Protein AF-A0A962D661-F1 (afdb_monomer)

Secondary structure (DSSP, 8-state):
------TTSSGGGS---S--------TTHHHHHHHHHHHHHHHHHHHHH---------------TT----PPPSS--EEEEE---TT----TT---EEEE-----TTHHHHHHHHHHHHHHHHHHHHHHHHHHHHHHHHHHHHHHHHHHHHHHHHHHHHHHHHHHHHHHHHHHHHHHHHHHHHTTT-S-HHHHHHHHHHHHHHHHHHHHHHHHHHHHHHHHHHHHHHHHH-

Mean predicted aligned error: 19.04 Å

Foldseek 3Di:
DDDDDDPPVVVPPPPPDDDDPPPPVPPCPVVVVVVVVVVVVVVVCCVVVVDPPDDDDDPDDDAPPVHDDDDDDPDDAAFPDAPDDPPDDDDPPDDGTDGDPPPPPVVRVVVVVVVVVVVVVVVVVVVVVVVVVVVVVVVVLVVLVVVLVVLVVVLVVLVVVLVVLVVQLVVLVVVLVVCVVVVVVVPDDPVVNVVSVVSNVVSVVVSVVSVVVSVVSVVVSVVSVVVSVVD

Structure (mmCIF, N/CA/C/O backbone):
data_AF-A0A962D661-F1
#
_entry.id   AF-A0A962D661-F1
#
loop_
_atom_site.group_PDB
_atom_site.id
_atom_site.type_symbol
_atom_site.label_atom_id
_atom_site.label_alt_id
_atom_site.label_comp_id
_atom_site.label_asym_id
_atom_site.label_entity_id
_atom_site.label_seq_id
_atom_site.pdbx_PDB_ins_code
_atom_site.Cartn_x
_atom_site.Cartn_y
_atom_site.Cartn_z
_atom_site.occupancy
_atom_site.B_iso_or_equiv
_atom_site.auth_seq_id
_atom_site.auth_comp_id
_atom_site.auth_asym_id
_atom_site.auth_atom_id
_atom_site.pdbx_PDB_model_num
ATOM 1 N N . MET A 1 1 ? 110.085 56.432 -167.655 1.00 35.53 1 MET A N 1
ATOM 2 C CA . MET A 1 1 ? 110.123 57.761 -167.024 1.00 35.53 1 MET A CA 1
ATOM 3 C C . MET A 1 1 ? 108.741 58.024 -166.458 1.00 35.53 1 MET A C 1
ATOM 5 O O . MET A 1 1 ? 107.768 57.664 -167.105 1.00 35.53 1 MET A O 1
ATOM 9 N N . ASP A 1 2 ? 108.734 58.566 -165.246 1.00 40.91 2 ASP A N 1
ATOM 10 C CA . ASP A 1 2 ? 107.642 59.258 -164.555 1.00 40.91 2 ASP A CA 1
ATOM 11 C C . ASP A 1 2 ? 106.546 58.450 -163.844 1.00 40.91 2 ASP A C 1
ATOM 13 O O . ASP A 1 2 ? 105.591 57.925 -164.411 1.00 40.91 2 ASP A O 1
ATOM 17 N N . SER A 1 3 ? 106.716 58.428 -162.516 1.00 54.34 3 SER A N 1
ATOM 18 C CA . SER A 1 3 ? 105.692 58.186 -161.510 1.00 54.34 3 SER A CA 1
ATOM 19 C C . SER A 1 3 ? 104.633 59.281 -161.551 1.00 54.34 3 SER A C 1
ATOM 21 O O . SER A 1 3 ? 105.009 60.443 -161.657 1.00 54.34 3 SER A O 1
ATOM 23 N N . LEU A 1 4 ? 103.365 58.941 -161.312 1.00 47.31 4 LEU A N 1
ATOM 24 C CA . LEU A 1 4 ? 102.342 59.875 -160.826 1.00 47.31 4 LEU A CA 1
ATOM 25 C C . LEU A 1 4 ? 101.249 59.067 -160.112 1.00 47.31 4 LEU A C 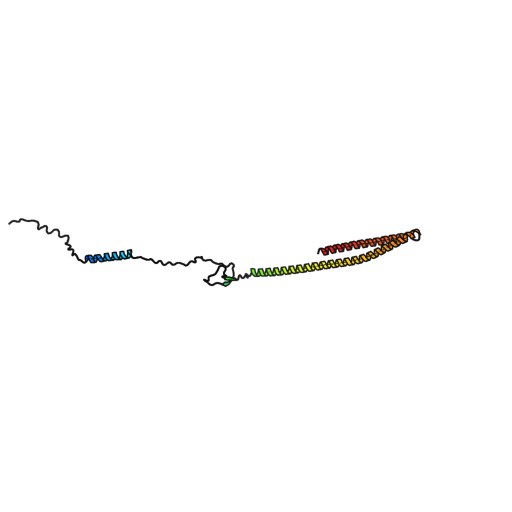1
ATOM 27 O O . LEU A 1 4 ? 100.296 58.565 -160.699 1.00 47.31 4 LEU A O 1
ATOM 31 N N . PHE A 1 5 ? 101.487 58.872 -158.819 1.00 50.72 5 PHE A N 1
ATOM 32 C CA . PHE A 1 5 ? 100.662 58.156 -157.853 1.00 50.72 5 PHE A CA 1
ATOM 33 C C . PHE A 1 5 ? 99.181 58.567 -157.859 1.00 50.72 5 PHE A C 1
ATOM 35 O O . PHE A 1 5 ? 98.850 59.743 -158.009 1.00 50.72 5 PHE A O 1
ATOM 42 N N . ARG A 1 6 ? 98.310 57.631 -157.449 1.00 50.09 6 ARG A N 1
ATOM 43 C CA . ARG A 1 6 ? 97.198 57.985 -156.555 1.00 50.09 6 ARG A CA 1
ATOM 44 C C . ARG A 1 6 ? 97.209 57.084 -155.306 1.00 50.09 6 ARG A C 1
ATOM 46 O O . ARG A 1 6 ? 97.150 55.864 -155.445 1.00 50.09 6 ARG A O 1
ATOM 53 N N . PRO A 1 7 ? 97.280 57.640 -154.083 1.00 57.38 7 PRO A N 1
ATOM 54 C CA . PRO A 1 7 ? 97.658 56.922 -152.862 1.00 57.38 7 PRO A CA 1
ATOM 55 C C . PRO A 1 7 ? 96.476 56.239 -152.146 1.00 57.38 7 PRO A C 1
ATOM 57 O O . PRO A 1 7 ? 96.470 56.101 -150.930 1.00 57.38 7 PRO A O 1
ATOM 60 N N . GLN A 1 8 ? 95.457 55.795 -152.885 1.00 52.41 8 GLN A N 1
ATOM 61 C CA . GLN A 1 8 ? 94.236 55.212 -152.300 1.00 52.41 8 GLN A CA 1
ATOM 62 C C . GLN A 1 8 ? 94.249 53.675 -152.249 1.00 52.41 8 GLN A C 1
ATOM 64 O O . GLN A 1 8 ? 93.318 53.070 -151.732 1.00 52.41 8 GLN A O 1
ATOM 69 N N . VAL A 1 9 ? 95.334 53.037 -152.705 1.00 55.22 9 VAL A N 1
ATOM 70 C CA . VAL A 1 9 ? 95.516 51.572 -152.641 1.00 55.22 9 VAL A CA 1
ATOM 71 C C . VAL A 1 9 ? 96.176 51.124 -151.318 1.00 55.22 9 VAL A C 1
ATOM 73 O O . VAL A 1 9 ? 96.184 49.942 -150.996 1.00 55.22 9 VAL A O 1
ATOM 76 N N . GLY A 1 10 ? 96.663 52.063 -150.494 1.00 54.19 10 GLY A N 1
ATOM 77 C CA . GLY A 1 10 ? 97.217 51.785 -149.158 1.00 54.19 10 GLY A CA 1
ATOM 78 C C . GLY A 1 10 ? 96.183 51.697 -148.027 1.00 54.19 10 GLY A C 1
ATOM 79 O O . GLY A 1 10 ? 96.475 51.121 -146.987 1.00 54.19 10 GLY A O 1
ATOM 80 N N . ALA A 1 11 ? 94.962 52.204 -148.224 1.00 48.41 11 ALA A N 1
ATOM 81 C CA . ALA A 1 11 ? 93.923 52.196 -147.186 1.00 48.41 11 ALA A CA 1
ATOM 82 C C . ALA A 1 11 ? 93.137 50.869 -147.105 1.00 48.41 11 ALA A C 1
ATOM 84 O O . ALA A 1 11 ? 92.290 50.696 -146.235 1.00 48.41 11 ALA A O 1
ATOM 85 N N . ALA A 1 12 ? 93.429 49.906 -147.986 1.00 45.34 12 ALA A N 1
ATOM 86 C CA . ALA A 1 12 ? 92.763 48.603 -148.037 1.00 45.34 12 ALA A CA 1
ATOM 87 C C . ALA A 1 12 ? 93.359 47.557 -147.069 1.00 45.34 12 ALA A C 1
ATOM 89 O O . ALA A 1 12 ? 93.104 46.365 -147.230 1.00 45.34 12 ALA A O 1
ATOM 90 N N . A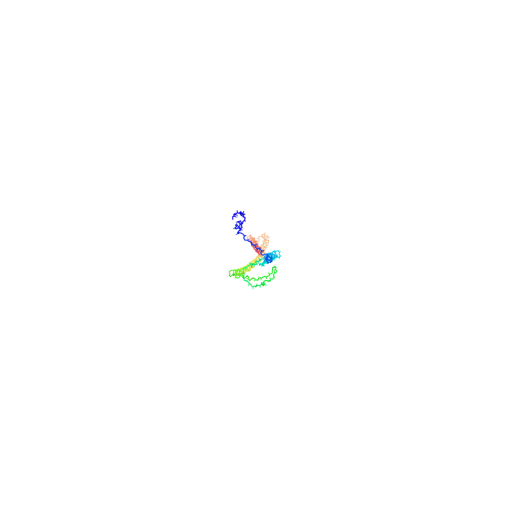RG A 1 13 ? 94.175 47.968 -146.086 1.00 47.94 13 ARG A N 1
ATOM 91 C CA . ARG A 1 13 ? 94.906 47.033 -145.212 1.00 47.94 13 ARG A CA 1
ATOM 92 C C . ARG A 1 13 ? 94.791 47.302 -143.709 1.00 47.94 13 ARG A C 1
ATOM 94 O O . ARG A 1 13 ? 95.503 46.663 -142.947 1.00 47.94 13 ARG A O 1
ATOM 101 N N . GLU A 1 14 ? 93.891 48.185 -143.270 1.00 48.59 14 GLU A N 1
ATOM 102 C CA . GLU A 1 14 ? 93.893 48.650 -141.871 1.00 48.59 14 GLU A CA 1
ATOM 103 C C . GLU A 1 14 ? 92.561 48.558 -141.109 1.00 48.59 14 GLU A C 1
ATOM 105 O O . GLU A 1 14 ? 92.401 49.217 -140.089 1.00 48.59 14 GLU A O 1
ATOM 110 N N . GLN A 1 15 ? 91.603 47.721 -141.533 1.00 44.81 15 GLN A N 1
ATOM 111 C CA . GLN A 1 15 ? 90.389 47.486 -140.729 1.00 44.81 15 GLN A CA 1
ATOM 112 C C . GLN A 1 15 ? 89.771 46.093 -140.934 1.00 44.81 15 GLN A C 1
ATOM 114 O O . GLN A 1 15 ? 88.586 45.927 -141.204 1.00 44.81 15 GLN A O 1
ATOM 119 N N . ASP A 1 16 ? 90.610 45.077 -140.746 1.00 45.81 16 ASP A N 1
ATOM 120 C CA . ASP A 1 16 ? 90.255 43.656 -140.657 1.00 45.81 16 ASP A CA 1
ATOM 121 C C . ASP A 1 16 ? 90.132 43.234 -139.174 1.00 45.81 16 ASP A C 1
ATOM 123 O O . ASP A 1 16 ? 90.925 42.439 -138.673 1.00 45.81 16 ASP A O 1
ATOM 127 N N . TRP A 1 17 ? 89.204 43.845 -138.413 1.00 54.50 17 TRP A N 1
ATOM 128 C CA . TRP A 1 17 ? 89.128 43.625 -136.951 1.00 54.50 17 TRP A CA 1
ATOM 129 C C . TRP A 1 17 ? 87.749 43.328 -136.346 1.00 54.50 17 TRP A C 1
ATOM 131 O O . TRP A 1 17 ? 87.677 43.068 -135.147 1.00 54.50 17 TRP A O 1
ATOM 141 N N . MET A 1 18 ? 86.658 43.265 -137.120 1.00 43.97 18 MET A N 1
ATOM 142 C CA . MET A 1 18 ? 85.364 42.776 -136.607 1.00 43.97 18 MET A CA 1
ATOM 143 C C . MET A 1 18 ? 84.644 41.949 -137.671 1.00 43.97 18 MET A C 1
ATOM 145 O O . MET A 1 18 ? 84.057 42.477 -138.611 1.00 43.97 18 MET A O 1
ATOM 149 N N . GLY A 1 19 ? 84.760 40.627 -137.528 1.00 49.31 19 GLY A N 1
ATOM 150 C CA . GLY A 1 19 ? 84.343 39.628 -138.503 1.00 49.31 19 GLY A CA 1
ATOM 151 C C . GLY A 1 19 ? 82.918 39.798 -139.029 1.00 49.31 19 GLY A C 1
ATOM 152 O O . GLY A 1 19 ? 81.981 40.147 -138.311 1.00 49.31 19 GLY A O 1
ATOM 153 N N . SER A 1 20 ? 82.748 39.472 -140.309 1.00 51.00 20 SER A N 1
ATOM 154 C CA . SER A 1 20 ? 81.434 39.344 -140.926 1.00 51.00 20 SER A CA 1
ATOM 155 C C . SER A 1 20 ? 80.734 38.101 -140.374 1.00 51.00 20 SER A C 1
ATOM 157 O O . SER A 1 20 ? 80.836 36.997 -140.913 1.00 51.00 20 SER A O 1
ATOM 159 N N . VAL A 1 21 ? 80.000 38.273 -139.274 1.00 49.72 21 VAL A N 1
ATOM 160 C CA . VAL A 1 21 ? 79.039 37.273 -138.812 1.00 49.72 21 VAL A CA 1
ATOM 161 C C . VAL A 1 21 ? 77.935 37.212 -139.861 1.00 49.72 21 VAL A C 1
ATOM 163 O O . VAL A 1 21 ? 76.948 37.946 -139.822 1.00 49.72 21 VAL A O 1
ATOM 166 N N . ARG A 1 22 ? 78.107 36.317 -140.837 1.00 44.94 22 ARG A N 1
ATOM 167 C CA . ARG A 1 22 ? 76.992 35.772 -141.604 1.00 44.94 22 ARG A CA 1
ATOM 168 C C . ARG A 1 22 ? 76.094 35.072 -140.600 1.00 44.94 22 ARG A C 1
ATOM 170 O O . ARG A 1 22 ? 76.305 33.911 -140.262 1.00 44.94 22 ARG A O 1
ATOM 177 N N . LEU A 1 23 ? 75.096 35.798 -140.114 1.00 50.34 23 LEU A N 1
ATOM 178 C CA . LEU A 1 23 ? 73.950 35.213 -139.446 1.00 50.34 23 LEU A CA 1
ATOM 179 C C . LEU A 1 23 ? 73.247 34.344 -140.487 1.00 50.34 23 LEU A C 1
ATOM 181 O O . LEU A 1 23 ? 72.394 34.806 -141.247 1.00 50.34 23 LEU A O 1
ATOM 185 N N . LEU A 1 24 ? 73.641 33.070 -140.546 1.00 50.66 24 LEU A N 1
ATOM 186 C CA . LEU A 1 24 ? 72.795 32.025 -141.087 1.00 50.66 24 LEU A CA 1
ATOM 187 C C . LEU A 1 24 ? 71.498 32.109 -140.287 1.00 50.66 24 LEU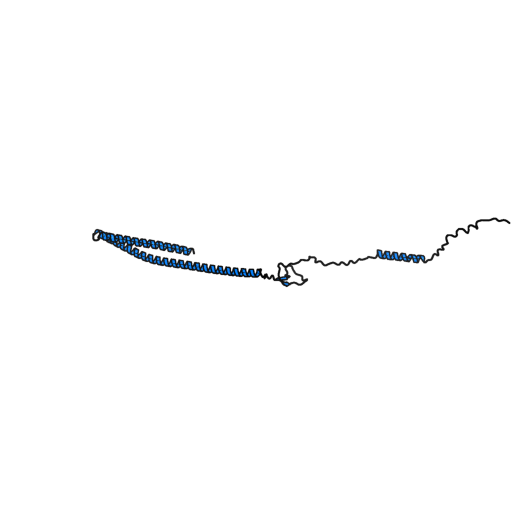 A C 1
ATOM 189 O O . LEU A 1 24 ? 71.417 31.656 -139.147 1.00 50.66 24 LEU A O 1
ATOM 193 N N . ARG A 1 25 ? 70.487 32.744 -140.879 1.00 51.62 25 ARG A N 1
ATOM 194 C CA . ARG A 1 25 ? 69.126 32.792 -140.359 1.00 51.62 25 ARG A CA 1
ATOM 195 C C . ARG A 1 25 ? 68.565 31.372 -140.417 1.00 51.62 25 ARG A C 1
ATOM 197 O O . ARG A 1 25 ? 67.886 30.989 -141.365 1.00 51.62 25 ARG A O 1
ATOM 204 N N . HIS A 1 26 ? 68.924 30.566 -139.424 1.00 58.66 26 HIS A N 1
ATOM 205 C CA . HIS A 1 26 ? 68.471 29.193 -139.283 1.00 58.66 26 HIS A CA 1
ATOM 206 C C . HIS A 1 26 ? 67.025 29.223 -138.779 1.00 58.66 26 HIS A C 1
ATOM 208 O O . HIS A 1 26 ? 66.745 29.716 -137.686 1.00 58.66 26 HIS A O 1
ATOM 214 N N . ARG A 1 27 ? 66.088 28.692 -139.576 1.00 61.12 27 ARG A N 1
ATOM 215 C CA . ARG A 1 27 ? 64.649 28.630 -139.246 1.00 61.12 27 ARG A CA 1
ATOM 216 C C . ARG A 1 27 ? 64.334 27.820 -137.970 1.00 61.12 27 ARG A C 1
ATOM 218 O O . ARG A 1 27 ? 63.193 27.826 -137.524 1.00 61.12 27 ARG A O 1
ATOM 225 N N . LEU A 1 28 ? 65.331 27.174 -137.358 1.00 62.44 28 LEU A N 1
ATOM 226 C CA . LEU A 1 28 ? 65.211 26.417 -136.106 1.00 62.44 28 LEU A CA 1
ATOM 227 C C . LEU A 1 28 ? 65.150 27.288 -134.836 1.00 62.44 28 LEU A C 1
ATOM 229 O O . LEU A 1 28 ? 64.733 26.788 -133.796 1.00 62.44 28 LEU A O 1
ATOM 233 N N . GLY A 1 29 ? 65.504 28.579 -134.892 1.00 65.62 29 GLY A N 1
ATOM 234 C CA . GLY A 1 29 ? 65.487 29.444 -133.698 1.00 65.62 29 GLY A CA 1
ATOM 235 C C . GLY A 1 29 ? 64.092 29.649 -133.086 1.00 65.62 29 GLY A C 1
ATOM 236 O O . GLY A 1 29 ? 63.957 29.735 -131.870 1.00 65.62 29 GLY A O 1
ATOM 237 N N . TRP A 1 30 ? 63.039 29.662 -133.911 1.00 68.44 30 TRP A N 1
ATOM 238 C CA . TRP A 1 30 ? 61.658 29.809 -133.429 1.00 68.44 30 TRP A CA 1
ATOM 239 C C . TRP A 1 30 ? 61.157 28.570 -132.677 1.00 68.44 30 TRP A C 1
ATOM 241 O O . TRP A 1 30 ? 60.454 28.702 -131.680 1.00 68.44 30 TRP A O 1
ATOM 251 N N . TRP A 1 31 ? 61.571 27.373 -133.101 1.00 72.44 31 TRP A N 1
ATOM 252 C CA . TRP A 1 31 ? 61.217 26.121 -132.426 1.00 72.44 31 TRP A CA 1
ATOM 253 C C . TRP A 1 31 ? 61.881 26.006 -131.051 1.00 72.44 31 TRP A C 1
ATOM 255 O O . TRP A 1 31 ? 61.254 25.539 -130.104 1.00 72.44 31 TRP A O 1
ATOM 265 N N . LEU A 1 32 ? 63.116 26.502 -130.915 1.00 76.75 32 LEU A N 1
ATOM 266 C CA . LEU A 1 32 ? 63.835 26.499 -129.639 1.00 76.75 32 LEU A CA 1
ATOM 267 C C . LEU A 1 32 ? 63.236 27.482 -128.614 1.00 76.75 32 LEU A C 1
ATOM 269 O O . LEU A 1 32 ? 63.304 27.228 -127.416 1.00 76.75 32 LEU A O 1
ATOM 273 N N . ALA A 1 33 ? 62.612 28.575 -129.070 1.00 77.31 33 ALA A N 1
ATOM 274 C CA . ALA A 1 33 ? 61.955 29.561 -128.203 1.00 77.31 33 ALA A CA 1
ATOM 275 C C . ALA A 1 33 ? 60.557 29.125 -127.714 1.00 77.31 33 ALA A C 1
ATOM 277 O O . ALA A 1 33 ? 60.108 29.563 -126.656 1.00 77.31 33 ALA A O 1
ATOM 278 N N . LEU A 1 34 ? 59.875 28.239 -128.449 1.00 81.94 34 LEU A N 1
ATOM 279 C CA . LEU A 1 34 ? 58.552 27.716 -128.079 1.00 81.94 34 LEU A CA 1
ATOM 280 C C . LEU A 1 34 ? 58.589 26.802 -126.845 1.00 81.94 34 LEU A C 1
ATOM 282 O O . LEU A 1 34 ? 57.630 26.765 -126.078 1.00 81.94 34 LEU A O 1
ATOM 286 N N . LEU A 1 35 ? 59.697 26.093 -126.631 1.00 84.31 35 LEU A N 1
ATOM 287 C CA . LEU A 1 35 ? 59.853 25.126 -125.543 1.00 84.31 35 LEU A CA 1
ATOM 288 C C . LEU A 1 35 ? 59.782 25.781 -124.142 1.00 84.31 35 LEU A C 1
ATOM 290 O O . LEU A 1 35 ? 58.916 25.380 -123.360 1.00 84.31 35 LEU A O 1
ATOM 294 N N . PRO A 1 36 ? 60.580 26.825 -123.820 1.00 85.06 36 PRO A N 1
ATOM 295 C CA . PRO A 1 36 ? 60.463 27.516 -122.535 1.00 85.06 36 PRO A CA 1
ATOM 296 C C . PRO A 1 36 ? 59.124 28.258 -122.385 1.00 85.06 36 PRO A C 1
ATOM 298 O O . PRO A 1 36 ? 58.545 28.274 -121.296 1.00 85.06 36 PRO A O 1
ATOM 301 N N . ALA A 1 37 ? 58.590 28.822 -123.475 1.00 86.19 37 ALA A N 1
ATOM 302 C CA . ALA A 1 37 ? 57.287 29.486 -123.462 1.00 86.19 37 ALA A CA 1
ATOM 303 C C . ALA A 1 37 ? 56.152 28.511 -123.092 1.00 86.19 37 ALA A C 1
ATOM 305 O O . ALA A 1 37 ? 55.287 28.850 -122.284 1.00 86.19 37 ALA A O 1
ATOM 306 N N . GLY A 1 38 ? 56.195 27.278 -123.609 1.00 88.94 38 GLY A N 1
ATOM 307 C CA . GLY A 1 38 ? 55.249 26.219 -123.260 1.00 88.94 38 GLY A CA 1
ATOM 308 C C . GLY A 1 38 ? 55.306 25.835 -121.780 1.00 88.94 38 GLY A C 1
ATOM 309 O O . GLY A 1 38 ? 54.267 25.755 -121.130 1.00 88.94 38 GLY A O 1
ATOM 310 N N . THR A 1 39 ? 56.505 25.672 -121.210 1.00 85.88 39 THR A N 1
ATOM 311 C CA . THR A 1 39 ? 56.651 25.362 -119.775 1.00 85.88 39 THR A CA 1
ATOM 312 C C . THR A 1 39 ? 56.096 26.459 -118.870 1.00 85.88 39 THR A C 1
ATOM 314 O O . THR A 1 39 ? 55.424 26.150 -117.887 1.00 85.88 39 THR A O 1
ATOM 317 N N . VAL A 1 40 ? 56.312 27.733 -119.215 1.00 90.06 40 VAL A N 1
ATOM 318 C CA . VAL A 1 40 ? 55.757 28.861 -118.449 1.00 90.06 40 VAL A CA 1
ATOM 319 C C . VAL A 1 40 ? 54.230 28.863 -118.522 1.00 90.06 40 VAL A C 1
ATOM 321 O O . VAL A 1 40 ? 53.576 29.057 -117.499 1.00 90.06 40 VAL A O 1
ATOM 324 N N . LEU A 1 41 ? 53.655 28.583 -119.697 1.00 89.44 41 LEU A N 1
ATOM 325 C CA . LEU A 1 41 ? 52.204 28.519 -119.876 1.00 89.44 41 LEU A CA 1
ATOM 326 C C . LEU A 1 41 ? 51.570 27.392 -119.041 1.00 89.44 41 LEU A C 1
ATOM 328 O O . LEU A 1 41 ? 50.536 27.598 -118.410 1.00 89.44 41 LEU A O 1
ATOM 332 N N . VAL A 1 42 ? 52.207 26.217 -118.998 1.00 88.25 42 VAL A N 1
ATOM 333 C CA . VAL A 1 42 ? 51.734 25.064 -118.214 1.00 88.25 42 VAL A CA 1
ATOM 334 C C . VAL A 1 42 ? 51.806 25.344 -116.713 1.00 88.25 42 VAL A C 1
ATOM 336 O O . VAL A 1 42 ? 50.839 25.069 -116.005 1.00 88.25 42 VAL A O 1
ATOM 339 N N . LEU A 1 43 ? 52.902 25.935 -116.219 1.00 86.25 43 LEU A N 1
ATOM 340 C CA . LEU A 1 43 ? 52.993 26.329 -114.808 1.00 86.25 43 LEU A CA 1
ATOM 341 C C . LEU A 1 43 ? 51.948 27.389 -114.446 1.00 86.25 43 LEU A C 1
ATOM 343 O O . LEU A 1 43 ? 51.307 27.269 -113.405 1.00 86.25 43 LEU A O 1
ATOM 347 N N . ALA A 1 44 ? 51.753 28.401 -115.296 1.00 85.75 44 ALA A N 1
ATOM 348 C CA . ALA A 1 44 ? 50.741 29.430 -115.071 1.00 85.75 44 ALA A CA 1
ATOM 349 C C . ALA A 1 44 ? 49.327 28.829 -115.026 1.00 85.75 44 ALA A C 1
ATOM 351 O O . ALA A 1 44 ? 48.540 29.185 -114.153 1.00 85.75 44 ALA A O 1
ATOM 352 N N . GLY A 1 45 ? 49.028 27.867 -115.906 1.00 86.94 45 GLY A N 1
ATOM 353 C CA . GLY A 1 45 ? 47.778 27.109 -115.865 1.00 86.94 45 GLY A CA 1
ATOM 354 C C . GLY A 1 45 ? 47.615 26.316 -114.567 1.00 86.94 45 GLY A C 1
ATOM 355 O O . GLY A 1 45 ? 46.561 26.381 -113.942 1.00 86.94 45 GLY A O 1
ATOM 356 N N . LEU A 1 46 ? 48.665 25.631 -114.109 1.00 83.31 46 LEU A N 1
ATOM 357 C CA . LEU A 1 46 ? 48.633 24.884 -112.849 1.00 83.31 46 LEU A CA 1
ATOM 358 C C . LEU A 1 46 ? 48.431 25.802 -111.632 1.00 83.31 46 LEU A C 1
ATOM 360 O O . LEU A 1 46 ? 47.762 25.416 -110.686 1.00 83.31 46 LEU A O 1
ATOM 364 N N . LEU A 1 47 ? 48.985 27.013 -111.644 1.00 82.44 47 LEU A N 1
ATOM 365 C CA . LEU A 1 47 ? 48.822 27.984 -110.557 1.00 82.44 47 LEU A CA 1
ATOM 366 C C . LEU A 1 47 ? 47.435 28.636 -110.546 1.00 82.44 47 LEU A C 1
ATOM 368 O O . LEU A 1 47 ? 46.905 28.904 -109.473 1.00 82.44 47 LEU A O 1
ATOM 372 N N . LEU A 1 48 ? 46.858 28.899 -111.723 1.00 79.88 48 LEU A N 1
ATOM 373 C CA . LEU A 1 48 ? 45.543 29.536 -111.846 1.00 79.88 48 LEU A CA 1
ATOM 374 C C . LEU A 1 48 ? 44.384 28.552 -111.640 1.00 79.88 48 LEU A C 1
ATOM 376 O O . LEU A 1 48 ? 43.365 28.936 -111.077 1.00 79.88 48 LEU A O 1
ATOM 380 N N . PHE A 1 49 ? 44.532 27.302 -112.089 1.00 75.94 49 PHE A N 1
ATOM 381 C CA . PHE A 1 49 ? 43.485 26.273 -112.013 1.00 75.94 49 PHE A CA 1
ATOM 382 C C . PHE A 1 49 ? 43.765 25.182 -110.970 1.00 75.94 49 PHE A C 1
ATOM 384 O O . PHE A 1 49 ? 42.922 24.316 -110.742 1.00 75.94 49 PHE A O 1
ATOM 391 N N . GLY A 1 50 ? 44.941 25.184 -110.343 1.00 68.19 50 GLY A N 1
ATOM 392 C CA . GLY A 1 50 ? 45.300 24.225 -109.305 1.00 68.19 50 GLY A CA 1
ATOM 393 C C . GLY A 1 50 ? 44.700 24.610 -107.964 1.00 68.19 50 GLY A C 1
ATOM 394 O O . GLY A 1 50 ? 45.339 25.270 -107.148 1.00 68.19 50 GLY A O 1
ATOM 395 N N . GLU A 1 51 ? 43.483 24.154 -107.703 1.00 66.00 51 GLU A N 1
ATOM 396 C CA . GLU A 1 51 ? 42.922 24.190 -106.358 1.00 66.00 51 GLU A CA 1
ATOM 397 C C . GLU A 1 51 ? 43.574 23.099 -105.498 1.00 66.00 51 GLU A C 1
ATOM 399 O O . GLU A 1 51 ? 43.324 21.903 -105.649 1.00 66.00 51 GLU A O 1
ATOM 404 N N . TYR A 1 52 ? 44.442 23.510 -104.571 1.00 60.88 52 TYR A N 1
ATOM 405 C CA . TYR A 1 52 ? 45.015 22.613 -103.570 1.00 60.88 52 TYR A CA 1
ATOM 406 C C . TYR A 1 52 ? 44.044 22.468 -102.390 1.00 60.88 52 TYR A C 1
ATOM 408 O O . TYR A 1 52 ? 44.151 23.161 -101.374 1.00 60.88 52 TYR A O 1
ATOM 416 N N . THR A 1 53 ? 43.073 21.561 -102.512 1.00 58.66 53 THR A N 1
ATOM 417 C CA . THR A 1 53 ? 42.172 21.191 -101.410 1.00 58.66 53 THR A CA 1
ATOM 418 C C . THR A 1 53 ? 42.945 20.443 -100.328 1.00 58.66 53 THR A C 1
ATOM 420 O O . THR A 1 53 ? 43.166 19.232 -100.396 1.00 58.66 53 THR A O 1
ATOM 423 N N . ARG A 1 54 ? 43.382 21.177 -99.305 1.00 60.09 54 ARG A N 1
ATOM 424 C CA . ARG A 1 54 ? 44.097 20.624 -98.154 1.00 60.09 54 ARG A CA 1
ATOM 425 C C . ARG A 1 54 ? 43.104 19.934 -97.211 1.00 60.09 54 ARG A C 1
ATOM 427 O O . ARG A 1 54 ? 42.480 20.582 -96.377 1.00 60.09 54 ARG A O 1
ATOM 434 N N . ALA A 1 55 ? 42.970 18.616 -97.328 1.00 63.34 55 ALA A N 1
ATOM 435 C CA . ALA A 1 55 ? 42.183 17.813 -96.394 1.00 63.34 55 ALA A CA 1
ATOM 436 C C . ALA A 1 55 ? 42.905 17.705 -95.037 1.00 63.34 55 ALA A C 1
ATOM 438 O O . ALA A 1 55 ? 43.911 17.004 -94.897 1.00 63.34 55 ALA A O 1
ATOM 439 N N . ALA A 1 56 ? 42.405 18.415 -94.024 1.00 59.56 56 ALA A N 1
ATOM 440 C CA . ALA A 1 56 ? 42.891 18.305 -92.654 1.00 59.56 56 ALA A CA 1
ATOM 441 C C . ALA A 1 56 ? 42.213 17.118 -91.952 1.00 59.56 56 ALA A C 1
ATOM 443 O O . ALA A 1 56 ? 41.004 17.119 -91.737 1.00 59.56 56 ALA A O 1
ATOM 444 N N . HIS A 1 57 ? 42.997 16.106 -91.575 1.00 57.06 57 HIS A N 1
ATOM 445 C CA . HIS A 1 57 ? 42.526 15.019 -90.718 1.00 57.06 57 HIS A CA 1
ATOM 446 C C . HIS A 1 57 ? 42.315 15.559 -89.298 1.00 57.06 57 HIS A C 1
ATOM 448 O O . HIS A 1 57 ? 43.275 15.733 -88.546 1.00 57.06 57 HIS A O 1
ATOM 454 N N . MET A 1 58 ? 41.066 15.839 -88.922 1.00 62.53 58 MET A N 1
ATOM 455 C CA . MET A 1 58 ? 40.728 16.171 -87.539 1.00 62.53 58 MET A CA 1
ATOM 456 C C . MET A 1 58 ? 40.632 14.889 -86.708 1.00 62.53 58 MET A C 1
ATOM 458 O O . MET A 1 58 ? 39.732 14.075 -86.897 1.00 62.53 58 MET A O 1
ATOM 462 N N . ARG A 1 59 ? 41.556 14.718 -85.759 1.00 58.00 59 ARG A N 1
ATOM 463 C CA . ARG A 1 59 ? 41.388 13.784 -84.639 1.00 58.00 59 ARG A CA 1
ATOM 464 C C . ARG A 1 59 ? 40.614 14.513 -83.544 1.00 58.00 59 ARG A C 1
ATOM 466 O O . ARG A 1 59 ? 41.200 15.277 -82.786 1.00 58.00 59 ARG A O 1
ATOM 473 N N . GLY A 1 60 ? 39.300 14.323 -83.509 1.00 62.66 60 GLY A N 1
ATOM 474 C CA . GLY A 1 60 ? 38.458 14.755 -82.396 1.00 62.66 60 GLY A CA 1
ATOM 475 C C . GLY A 1 60 ? 38.313 13.633 -81.370 1.00 62.66 60 GLY A C 1
ATOM 476 O O . GLY A 1 60 ? 38.249 12.462 -81.738 1.00 62.66 60 GLY A O 1
ATOM 477 N N . GLN A 1 61 ? 38.258 13.984 -80.089 1.00 63.34 61 GLN A N 1
ATOM 478 C CA . GLN A 1 61 ? 37.875 13.062 -79.024 1.00 63.34 61 GLN A CA 1
ATOM 479 C C . GLN A 1 61 ? 36.394 13.301 -78.715 1.00 63.34 61 GLN A C 1
ATOM 481 O O . GLN A 1 61 ? 35.983 14.446 -78.527 1.00 63.34 61 GLN A O 1
ATOM 486 N N . LEU A 1 62 ? 35.583 12.242 -78.716 1.00 65.69 62 LEU A N 1
ATOM 487 C CA . LEU A 1 62 ? 34.166 12.330 -78.362 1.00 65.69 62 LEU A CA 1
ATOM 488 C C . LEU A 1 62 ? 34.065 12.594 -76.858 1.00 65.69 62 LEU A C 1
ATOM 490 O O . LEU A 1 62 ? 34.242 11.686 -76.048 1.00 65.69 62 LEU A O 1
ATOM 494 N N . LEU A 1 63 ? 33.831 13.853 -76.492 1.00 58.47 63 LEU A N 1
ATOM 495 C CA . LEU A 1 63 ? 33.545 14.243 -75.119 1.00 58.47 63 LEU A CA 1
ATOM 496 C C . LEU A 1 63 ? 32.022 14.205 -74.913 1.00 58.47 63 LEU A C 1
ATOM 498 O O . LEU A 1 63 ? 31.303 14.833 -75.694 1.00 58.47 63 LEU A O 1
ATOM 502 N N . PRO A 1 64 ? 31.509 13.485 -73.899 1.00 65.50 64 PRO A N 1
ATOM 503 C CA . PRO A 1 64 ? 30.083 13.469 -73.597 1.00 65.50 64 PRO A CA 1
ATOM 504 C C . PRO A 1 64 ? 29.581 14.892 -73.340 1.00 65.50 64 PRO A C 1
ATOM 506 O O . PRO A 1 64 ? 30.151 15.612 -72.519 1.00 65.50 64 PRO A O 1
ATOM 509 N N . SER A 1 65 ? 28.501 15.292 -74.012 1.00 62.22 65 SER A N 1
ATOM 510 C CA . SER A 1 65 ? 27.945 16.651 -73.925 1.00 62.22 65 SER A CA 1
ATOM 511 C C . SER A 1 65 ? 27.460 17.032 -72.519 1.00 62.22 65 SER A C 1
ATOM 513 O O . SER A 1 65 ? 27.389 18.216 -72.207 1.00 62.22 65 SER A O 1
ATOM 515 N N . GLY A 1 66 ? 27.164 16.045 -71.664 1.00 64.88 66 GLY A N 1
ATOM 516 C CA . GLY A 1 66 ? 26.718 16.236 -70.278 1.00 64.88 66 GLY A CA 1
ATOM 517 C C . GLY A 1 66 ? 27.819 16.235 -69.208 1.00 64.88 66 GLY A C 1
ATOM 518 O O . GLY A 1 66 ? 27.505 16.418 -68.035 1.00 64.88 66 GLY A O 1
ATOM 519 N N . GLY A 1 67 ? 29.092 16.034 -69.575 1.00 65.06 67 GLY A N 1
ATOM 520 C CA . GLY A 1 67 ? 30.183 15.860 -68.606 1.00 65.06 67 GLY A CA 1
ATOM 521 C C . GLY A 1 67 ? 30.154 14.504 -67.879 1.00 65.06 67 GLY A C 1
ATOM 522 O O . GLY A 1 67 ? 29.218 13.719 -68.007 1.00 65.06 67 GLY A O 1
ATOM 523 N N . LEU A 1 68 ? 31.222 14.196 -67.137 1.00 75.00 68 LEU A N 1
ATOM 524 C CA . LEU A 1 68 ? 31.323 12.974 -66.331 1.00 75.00 68 LEU A CA 1
ATOM 525 C C . LEU A 1 68 ? 30.866 13.268 -64.898 1.00 75.00 68 LEU A C 1
ATOM 527 O O . LEU A 1 68 ? 31.487 14.075 -64.208 1.00 75.00 68 LEU A O 1
ATOM 531 N N . VAL A 1 69 ? 29.817 12.589 -64.434 1.00 75.62 69 VAL A N 1
ATOM 532 C CA . VAL A 1 69 ? 29.358 12.661 -63.039 1.00 75.62 69 VAL A CA 1
ATOM 533 C C . VAL A 1 69 ? 29.795 11.395 -62.313 1.00 75.62 69 VAL A C 1
ATOM 535 O O . VAL A 1 69 ? 29.418 10.288 -62.689 1.00 75.62 69 VAL A O 1
ATOM 538 N N . ARG A 1 70 ? 30.601 11.550 -61.260 1.00 77.50 70 ARG A N 1
ATOM 539 C CA . ARG A 1 70 ? 31.022 10.432 -60.410 1.00 77.50 70 ARG A CA 1
ATOM 540 C C . ARG A 1 70 ? 30.005 10.240 -59.288 1.00 77.50 70 ARG A C 1
ATOM 542 O O . ARG A 1 70 ? 29.916 11.077 -58.395 1.00 77.50 70 ARG A O 1
ATOM 549 N N . VAL A 1 71 ? 29.268 9.134 -59.317 1.00 80.56 71 VAL A N 1
ATOM 550 C CA . VAL A 1 71 ? 28.376 8.734 -58.220 1.00 80.56 71 VAL A CA 1
ATOM 551 C C . VAL A 1 71 ? 29.208 8.001 -57.167 1.00 80.56 71 VAL A C 1
ATOM 553 O O . VAL A 1 71 ? 29.831 6.983 -57.461 1.00 80.56 71 VAL A O 1
ATOM 556 N N . ALA A 1 72 ? 29.269 8.549 -55.954 1.00 81.00 72 ALA A N 1
ATOM 557 C CA . ALA A 1 72 ? 29.956 7.933 -54.821 1.00 81.00 72 ALA A CA 1
ATOM 558 C C . ALA A 1 72 ? 28.959 7.188 -53.926 1.00 81.00 72 ALA A C 1
ATOM 560 O O . ALA A 1 72 ? 27.803 7.592 -53.798 1.00 81.00 72 ALA A O 1
ATOM 561 N N . ALA A 1 73 ? 29.417 6.110 -53.289 1.00 81.69 73 ALA A N 1
ATOM 562 C CA . ALA A 1 73 ? 28.620 5.393 -52.305 1.00 81.69 73 ALA A CA 1
ATOM 563 C C . ALA A 1 73 ? 28.355 6.281 -51.069 1.00 81.69 73 ALA A C 1
ATOM 565 O O . ALA A 1 73 ? 29.272 6.972 -50.618 1.00 81.69 73 ALA A O 1
ATOM 566 N N . PRO A 1 74 ? 27.141 6.247 -50.486 1.00 79.81 74 PRO A N 1
ATOM 567 C CA . PRO A 1 74 ? 26.805 7.047 -49.306 1.00 79.81 74 PRO A CA 1
ATOM 568 C C . PRO A 1 74 ? 27.498 6.561 -48.021 1.00 79.81 74 PRO A C 1
ATOM 570 O O . PRO A 1 74 ? 27.601 7.319 -47.061 1.00 79.81 74 PRO A O 1
ATOM 573 N N . ALA A 1 75 ? 27.963 5.308 -47.984 1.00 73.88 75 ALA A N 1
ATOM 574 C CA . ALA A 1 75 ? 28.651 4.710 -46.844 1.00 73.88 75 ALA A CA 1
ATOM 575 C C . ALA A 1 75 ? 29.637 3.622 -47.300 1.00 73.88 75 ALA A C 1
ATOM 577 O O . ALA A 1 75 ? 29.460 3.019 -48.360 1.00 73.88 75 ALA A O 1
ATOM 578 N N . SER A 1 76 ? 30.658 3.353 -46.481 1.00 74.88 76 SER A N 1
ATOM 579 C CA . SER A 1 76 ? 31.583 2.231 -46.676 1.00 74.88 76 SER A CA 1
ATOM 580 C C . SER A 1 76 ? 30.878 0.903 -46.384 1.00 74.88 76 SER A C 1
ATOM 582 O O . SER A 1 76 ? 30.292 0.738 -45.317 1.00 74.88 76 SER A O 1
ATOM 584 N N . GLY A 1 77 ? 30.954 -0.047 -47.313 1.00 74.62 77 GLY A N 1
ATOM 585 C CA . GLY A 1 77 ? 30.353 -1.377 -47.195 1.00 74.62 77 GLY A CA 1
ATOM 586 C C . GLY A 1 77 ? 30.889 -2.320 -48.271 1.00 74.62 77 GLY A C 1
ATOM 587 O O . GLY A 1 77 ? 31.693 -1.909 -49.113 1.00 74.62 77 GLY A O 1
ATOM 588 N N . SER A 1 78 ? 30.463 -3.581 -48.248 1.00 79.94 78 SER A N 1
ATOM 589 C CA . SER A 1 78 ? 30.772 -4.544 -49.309 1.00 79.94 78 SER A CA 1
ATOM 590 C C . SER A 1 78 ? 29.716 -4.463 -50.417 1.00 79.94 78 SER A C 1
ATOM 592 O O . SER A 1 78 ? 28.537 -4.225 -50.158 1.00 79.94 78 SER A O 1
ATOM 594 N N . VAL A 1 79 ? 30.126 -4.623 -51.677 1.00 81.56 79 VAL A N 1
ATOM 595 C CA . VAL A 1 79 ? 29.180 -4.679 -52.803 1.00 81.56 79 VAL A CA 1
ATOM 596 C C . VAL A 1 79 ? 28.459 -6.023 -52.749 1.00 81.56 79 VAL A C 1
ATOM 598 O O . VAL A 1 79 ? 29.099 -7.059 -52.917 1.00 81.56 79 VAL A O 1
ATOM 601 N N . SER A 1 80 ? 27.146 -6.017 -52.503 1.00 83.50 80 SER A N 1
ATOM 602 C CA . SER A 1 80 ? 26.345 -7.248 -52.471 1.00 83.50 80 SER A CA 1
ATOM 603 C C . SER A 1 80 ? 25.876 -7.652 -53.862 1.00 83.50 80 SER A C 1
ATOM 605 O O . SER A 1 80 ? 25.871 -8.837 -54.194 1.00 83.50 80 SER A O 1
ATOM 607 N N . ARG A 1 81 ? 25.491 -6.675 -54.688 1.00 83.56 81 ARG A N 1
ATOM 608 C CA . ARG A 1 81 ? 25.028 -6.907 -56.058 1.00 83.56 81 ARG A CA 1
ATOM 609 C C . ARG A 1 81 ? 25.246 -5.669 -56.917 1.00 83.56 81 ARG A C 1
ATOM 611 O O . ARG A 1 81 ? 24.968 -4.554 -56.488 1.00 83.56 81 ARG A O 1
ATOM 618 N N . VAL A 1 82 ? 25.688 -5.877 -58.151 1.00 87.00 82 VAL A N 1
ATOM 619 C CA . VAL A 1 82 ? 25.676 -4.850 -59.198 1.00 87.00 82 VAL A CA 1
ATOM 620 C C . VAL A 1 82 ? 24.432 -5.091 -60.048 1.00 87.00 82 VAL A C 1
ATOM 622 O O . VAL A 1 82 ? 24.219 -6.210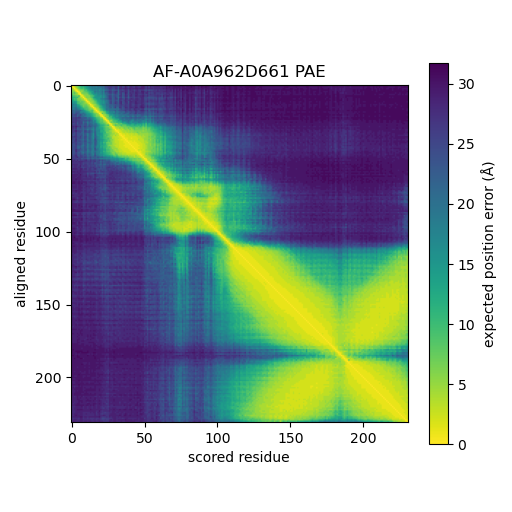 -60.510 1.00 87.00 82 VAL A O 1
ATOM 625 N N . ALA A 1 83 ? 23.573 -4.082 -60.173 1.00 85.38 83 ALA A N 1
ATOM 626 C CA . ALA A 1 83 ? 22.268 -4.199 -60.826 1.00 85.38 83 ALA A CA 1
ATOM 627 C C . ALA A 1 83 ? 22.268 -3.695 -62.282 1.00 85.38 83 ALA A C 1
ATOM 629 O O . ALA A 1 83 ? 21.233 -3.757 -62.943 1.00 85.38 83 ALA A O 1
ATOM 630 N N . VAL A 1 84 ? 23.405 -3.185 -62.768 1.00 86.38 84 VAL A N 1
ATOM 631 C CA . VAL A 1 84 ? 23.548 -2.559 -64.090 1.00 86.38 84 VAL A CA 1
ATOM 632 C C . VAL A 1 84 ? 24.845 -2.974 -64.778 1.00 86.38 84 VAL A C 1
ATOM 634 O O . VAL A 1 84 ? 25.863 -3.177 -64.115 1.00 86.38 84 VAL A O 1
ATOM 637 N N . ASP A 1 85 ? 24.810 -3.037 -66.105 1.00 83.56 85 ASP A N 1
ATOM 638 C CA . ASP A 1 85 ? 25.966 -3.351 -66.949 1.00 83.56 85 ASP A CA 1
ATOM 639 C C . ASP A 1 85 ? 26.591 -2.087 -67.571 1.00 83.56 85 ASP A C 1
ATOM 641 O O . ASP A 1 85 ? 25.970 -1.023 -67.675 1.00 83.56 85 ASP A O 1
ATOM 645 N N . GLU A 1 86 ? 27.846 -2.192 -68.015 1.00 81.44 86 GLU A N 1
ATOM 646 C CA . GLU A 1 86 ? 28.553 -1.085 -68.665 1.00 81.44 86 GLU A CA 1
ATOM 647 C C . GLU A 1 86 ? 27.852 -0.643 -69.963 1.00 81.44 86 GLU A C 1
ATOM 649 O O . GLU A 1 86 ? 27.571 -1.443 -70.853 1.00 81.44 86 GLU A O 1
ATOM 654 N N . GLY A 1 87 ? 27.585 0.662 -70.088 1.00 78.88 87 GLY A N 1
ATOM 655 C CA . GLY A 1 87 ? 26.922 1.248 -71.261 1.00 78.88 87 GLY A CA 1
ATOM 656 C C . GLY A 1 87 ? 25.390 1.176 -71.247 1.00 78.88 87 GLY A C 1
ATOM 657 O O . GLY A 1 87 ? 24.755 1.683 -72.174 1.00 78.88 87 GLY A O 1
ATOM 658 N N . GLN A 1 88 ? 24.784 0.602 -70.205 1.00 81.25 88 GLN A N 1
ATOM 659 C CA . GLN A 1 88 ? 23.333 0.564 -70.040 1.00 81.25 88 GLN A CA 1
ATOM 660 C C . GLN A 1 88 ? 22.763 1.965 -69.748 1.00 81.25 88 GLN A C 1
ATOM 662 O O . GLN A 1 88 ? 23.271 2.699 -68.899 1.00 81.25 88 GLN A O 1
ATOM 667 N N . GLN A 1 89 ? 21.683 2.342 -70.440 1.00 81.94 89 GLN A N 1
ATOM 668 C CA . GLN A 1 89 ? 20.932 3.557 -70.111 1.00 81.94 89 GLN A CA 1
ATOM 669 C C . GLN A 1 89 ? 20.120 3.335 -68.833 1.00 81.94 89 GLN A C 1
ATOM 671 O O . GLN A 1 89 ? 19.382 2.358 -68.721 1.00 81.94 89 GLN A O 1
ATOM 676 N N . VAL A 1 90 ? 20.255 4.257 -67.882 1.00 84.62 90 VAL A N 1
ATOM 677 C CA . VAL A 1 90 ? 19.593 4.212 -66.575 1.00 84.62 90 VAL A CA 1
ATOM 678 C C . VAL A 1 90 ? 18.850 5.520 -66.323 1.00 84.62 90 VAL A C 1
ATOM 680 O O . VAL A 1 90 ? 19.329 6.596 -66.684 1.00 84.62 90 VAL A O 1
ATOM 683 N N . GLU A 1 91 ? 17.673 5.432 -65.708 1.00 86.44 91 GLU A N 1
ATOM 684 C CA . GLU A 1 91 ? 16.881 6.602 -65.322 1.00 86.44 91 GLU A CA 1
ATOM 685 C C . GLU A 1 91 ? 17.321 7.156 -63.959 1.00 86.44 91 GLU A C 1
ATOM 687 O O . GLU A 1 91 ? 17.932 6.465 -63.137 1.00 86.44 91 GLU A O 1
ATOM 692 N N . ALA A 1 92 ? 17.002 8.425 -63.695 1.00 81.75 92 ALA A N 1
ATOM 693 C CA . ALA A 1 92 ? 17.281 9.043 -62.404 1.00 81.75 92 ALA A CA 1
ATOM 694 C C . ALA A 1 92 ? 16.535 8.301 -61.279 1.00 81.75 92 ALA A C 1
ATOM 696 O O . ALA A 1 92 ? 15.313 8.187 -61.305 1.00 81.75 92 ALA A O 1
ATOM 697 N N . GLY A 1 93 ? 17.280 7.817 -60.282 1.00 81.12 93 GLY A N 1
ATOM 698 C CA . GLY A 1 93 ? 16.736 7.029 -59.170 1.00 81.12 93 GLY A CA 1
ATOM 699 C C . GLY A 1 93 ? 16.777 5.511 -59.376 1.00 81.12 93 GLY A C 1
ATOM 700 O O . GLY A 1 93 ? 16.394 4.779 -58.465 1.00 81.12 93 GLY A O 1
ATOM 701 N N . ALA A 1 94 ? 17.268 5.022 -60.520 1.00 83.75 94 ALA A N 1
ATOM 702 C CA . ALA A 1 94 ? 17.498 3.595 -60.726 1.00 83.75 94 ALA A CA 1
ATOM 703 C C . ALA A 1 94 ? 18.585 3.052 -59.778 1.00 83.75 94 ALA A C 1
ATOM 705 O O . ALA A 1 94 ? 19.592 3.711 -59.503 1.00 83.75 94 ALA A O 1
ATOM 706 N N . VAL A 1 95 ? 18.388 1.827 -59.287 1.00 85.62 95 VAL A N 1
ATOM 707 C CA . VAL A 1 95 ? 19.359 1.141 -58.425 1.00 85.62 95 VAL A CA 1
ATOM 708 C C . VAL A 1 95 ? 20.542 0.689 -59.276 1.00 85.62 95 VAL A C 1
ATOM 710 O O . VAL A 1 95 ? 20.378 -0.127 -60.175 1.00 85.62 95 VAL A O 1
ATOM 713 N N . LEU A 1 96 ? 21.735 1.213 -58.986 1.00 86.56 96 LEU A N 1
ATOM 714 C CA . LEU A 1 96 ? 22.968 0.840 -59.692 1.00 86.56 96 LEU A CA 1
ATOM 715 C C . LEU A 1 96 ? 23.703 -0.298 -58.972 1.00 86.56 96 LEU A C 1
ATOM 717 O O . LEU A 1 96 ? 24.139 -1.269 -59.586 1.00 86.56 96 LEU A O 1
ATOM 721 N N . ILE A 1 97 ? 23.850 -0.171 -57.653 1.00 84.69 97 ILE A N 1
ATOM 722 C CA . ILE A 1 97 ? 24.620 -1.089 -56.813 1.00 84.69 97 ILE A CA 1
ATOM 723 C C . ILE A 1 97 ? 23.893 -1.247 -55.478 1.00 84.69 97 ILE A C 1
ATOM 725 O O . ILE A 1 97 ? 23.548 -0.256 -54.832 1.00 84.69 97 ILE A O 1
ATOM 729 N N . GLU A 1 98 ? 23.697 -2.489 -55.052 1.00 83.94 98 GLU A N 1
ATOM 730 C CA . GLU A 1 98 ? 23.318 -2.822 -53.685 1.00 83.94 98 GLU A CA 1
ATOM 731 C C . GLU A 1 98 ? 24.594 -2.959 -52.843 1.00 83.94 98 GLU A C 1
ATOM 733 O O . GLU A 1 98 ? 25.540 -3.671 -53.200 1.00 83.94 98 GLU A O 1
ATOM 738 N N . LEU A 1 99 ? 24.627 -2.238 -51.726 1.00 80.44 99 LEU A N 1
ATOM 739 C CA . LEU A 1 99 ? 25.726 -2.258 -50.769 1.00 80.44 99 LEU A CA 1
ATOM 740 C C . LEU A 1 99 ? 25.244 -2.973 -49.507 1.00 80.44 99 LEU A C 1
ATOM 742 O O . LEU A 1 99 ? 24.280 -2.532 -48.879 1.00 80.44 99 LEU A O 1
ATOM 746 N N . SER A 1 100 ? 25.937 -4.038 -49.108 1.00 74.75 100 SER A N 1
ATOM 747 C CA . SER A 1 100 ? 25.776 -4.602 -47.773 1.00 74.75 100 SER A CA 1
ATOM 748 C C . SER A 1 100 ? 26.624 -3.787 -46.807 1.00 74.75 100 SER A C 1
ATOM 750 O O . SER A 1 100 ? 27.857 -3.851 -46.788 1.00 74.75 100 SER A O 1
ATOM 752 N N . ILE A 1 101 ? 25.948 -2.964 -46.014 1.00 72.62 101 ILE A N 1
ATOM 753 C CA . ILE A 1 101 ? 26.567 -2.252 -44.902 1.00 72.62 101 ILE A CA 1
ATOM 754 C C . ILE A 1 101 ? 26.467 -3.185 -43.701 1.00 72.62 101 ILE A C 1
ATOM 756 O O . ILE A 1 101 ? 25.553 -3.078 -42.881 1.00 72.62 101 ILE A O 1
ATOM 760 N N . GLU A 1 102 ? 27.387 -4.143 -43.624 1.00 63.69 102 GLU A N 1
ATOM 761 C CA . GLU A 1 102 ? 27.553 -4.957 -42.428 1.00 63.69 102 GLU A CA 1
ATOM 762 C C . GLU A 1 102 ? 27.988 -4.013 -41.301 1.00 63.69 102 GLU A C 1
ATOM 764 O O . GLU A 1 102 ? 29.127 -3.554 -41.239 1.00 63.69 102 GLU A O 1
ATOM 769 N N . ARG A 1 103 ? 27.060 -3.672 -40.399 1.00 57.06 103 ARG A N 1
ATOM 770 C CA . ARG A 1 103 ? 27.387 -2.956 -39.153 1.00 57.06 103 ARG A CA 1
ATOM 771 C C . ARG A 1 103 ? 28.087 -3.866 -38.136 1.00 57.06 103 ARG A C 1
ATOM 773 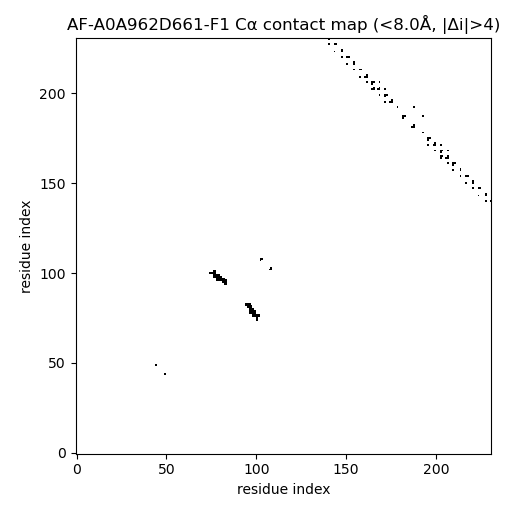O O . ARG A 1 103 ? 28.212 -3.492 -36.975 1.00 57.06 103 ARG A O 1
ATOM 780 N N . ASP A 1 104 ? 28.598 -5.009 -38.584 1.00 50.28 104 ASP A N 1
ATOM 781 C CA . ASP A 1 104 ? 29.498 -5.899 -37.855 1.00 50.28 104 ASP A CA 1
ATOM 782 C C . ASP A 1 104 ? 30.953 -5.409 -37.923 1.00 50.28 104 ASP A C 1
ATOM 784 O O . ASP A 1 104 ? 31.921 -6.158 -38.033 1.00 50.28 104 ASP A O 1
ATOM 788 N N . SER A 1 105 ? 31.146 -4.101 -37.765 1.00 49.69 105 SER A N 1
ATOM 789 C CA . SER A 1 105 ? 32.387 -3.627 -37.165 1.00 49.69 105 SER A CA 1
ATOM 790 C C . SER A 1 105 ? 32.376 -4.179 -35.742 1.00 49.69 105 SER A C 1
ATOM 792 O O . SER A 1 105 ? 31.607 -3.690 -34.918 1.00 49.69 105 SER A O 1
ATOM 794 N N . GLY A 1 106 ? 33.168 -5.216 -35.456 1.00 54.00 106 GLY A N 1
ATOM 795 C CA . GLY A 1 106 ? 33.121 -6.017 -34.221 1.00 54.00 106 GLY A CA 1
ATOM 796 C C . GLY A 1 106 ? 33.185 -5.262 -32.880 1.00 54.00 106 GLY A C 1
ATOM 797 O O . GLY A 1 106 ? 33.057 -5.890 -31.837 1.00 54.00 106 GLY A O 1
ATOM 798 N N . SER A 1 107 ? 33.346 -3.938 -32.862 1.00 56.88 107 SER A N 1
ATOM 799 C CA . SER A 1 107 ? 33.166 -3.080 -31.684 1.00 56.88 107 SER A CA 1
ATOM 800 C C . SER A 1 107 ? 31.760 -2.465 -31.553 1.00 56.88 107 SER A C 1
ATOM 802 O O . SER A 1 107 ? 31.302 -2.271 -30.429 1.00 56.88 107 SER A O 1
ATOM 804 N N . VAL A 1 108 ? 31.055 -2.175 -32.654 1.00 57.31 108 VAL A N 1
ATOM 805 C CA . VAL A 1 108 ? 29.759 -1.459 -32.674 1.00 57.31 108 VAL A CA 1
ATOM 806 C C . VAL A 1 108 ? 28.558 -2.416 -32.604 1.00 57.31 108 VAL A C 1
ATOM 808 O O . VAL A 1 108 ? 27.611 -2.149 -31.869 1.00 57.31 108 VAL A O 1
ATOM 811 N N . GLY A 1 109 ? 28.602 -3.565 -33.289 1.00 60.53 109 GLY A N 1
ATOM 812 C CA . GLY A 1 109 ? 27.553 -4.596 -33.184 1.00 60.53 109 GLY A CA 1
ATOM 813 C C . GLY A 1 109 ? 27.491 -5.220 -31.784 1.00 60.53 109 GLY A C 1
ATOM 814 O O . GLY A 1 109 ? 26.451 -5.218 -31.132 1.00 60.53 109 GLY A O 1
ATOM 815 N N . ARG A 1 110 ? 28.655 -5.611 -31.241 1.00 63.94 110 ARG A N 1
ATOM 816 C CA . ARG A 1 110 ? 28.777 -6.157 -29.874 1.00 63.94 110 ARG A CA 1
ATOM 817 C C . ARG A 1 110 ? 28.330 -5.178 -28.788 1.00 63.94 110 ARG A C 1
ATOM 819 O O . ARG A 1 110 ? 27.843 -5.610 -27.747 1.00 63.94 110 ARG A O 1
ATOM 826 N N . THR A 1 111 ? 28.519 -3.874 -28.998 1.00 74.31 111 THR A N 1
ATOM 827 C CA . THR A 1 111 ? 28.040 -2.858 -28.050 1.00 74.31 111 THR A CA 1
ATOM 828 C C . THR A 1 111 ? 26.531 -2.675 -28.147 1.00 74.31 111 THR A C 1
ATOM 830 O O . THR A 1 111 ? 25.892 -2.577 -27.104 1.00 74.31 111 THR A O 1
ATOM 833 N N . ALA A 1 112 ? 25.938 -2.707 -29.344 1.00 77.81 112 ALA A N 1
ATOM 834 C CA . ALA A 1 112 ? 24.483 -2.670 -29.500 1.00 77.81 112 ALA A CA 1
ATOM 835 C C . ALA A 1 112 ? 23.794 -3.882 -28.844 1.00 77.81 112 ALA A C 1
ATOM 837 O O . ALA A 1 112 ? 22.820 -3.698 -28.113 1.00 77.81 112 ALA A O 1
ATOM 838 N N . ASP A 1 113 ? 24.336 -5.089 -29.020 1.00 84.06 113 ASP A N 1
ATOM 839 C CA . ASP A 1 113 ? 23.796 -6.307 -28.401 1.00 84.06 113 ASP A CA 1
ATOM 840 C C . ASP A 1 113 ? 23.933 -6.295 -26.872 1.00 84.06 113 ASP A C 1
ATOM 842 O O . ASP A 1 113 ? 22.989 -6.636 -26.156 1.00 84.06 113 ASP A O 1
ATOM 846 N N . ALA A 1 114 ? 25.082 -5.849 -26.350 1.00 86.25 114 ALA A N 1
ATOM 847 C CA . ALA A 1 114 ? 25.291 -5.707 -24.909 1.00 86.25 114 ALA A CA 1
ATOM 848 C C . ALA A 1 114 ? 24.339 -4.670 -24.291 1.00 86.25 114 ALA A C 1
ATOM 850 O O . ALA A 1 114 ? 23.772 -4.908 -23.225 1.00 86.25 114 ALA A O 1
ATOM 851 N N . VAL A 1 115 ? 24.115 -3.544 -24.976 1.00 89.94 115 VAL A N 1
ATOM 852 C CA . VAL A 1 115 ? 23.147 -2.521 -24.554 1.00 89.94 115 VAL A CA 1
ATOM 853 C C . VAL A 1 115 ? 21.722 -3.075 -24.597 1.00 89.94 115 VAL A C 1
ATOM 855 O O . VAL A 1 115 ? 20.964 -2.861 -23.654 1.00 89.94 115 VAL A O 1
ATOM 858 N N . ALA A 1 116 ? 21.350 -3.822 -25.639 1.00 91.25 116 ALA A N 1
ATOM 859 C CA . ALA A 1 116 ? 20.031 -4.445 -25.736 1.00 91.25 116 ALA A CA 1
ATOM 860 C C . ALA A 1 116 ? 19.791 -5.469 -24.612 1.00 91.25 116 ALA A C 1
ATOM 862 O O . ALA A 1 116 ? 18.714 -5.472 -24.007 1.00 91.25 116 ALA A O 1
ATOM 863 N N . ALA A 1 117 ? 20.795 -6.292 -24.296 1.00 93.62 117 ALA A N 1
ATOM 864 C CA . ALA A 1 117 ? 20.744 -7.246 -23.190 1.00 93.62 117 ALA A CA 1
ATOM 865 C C . ALA A 1 117 ? 20.619 -6.542 -21.828 1.00 93.62 117 ALA A C 1
ATOM 867 O O . ALA A 1 117 ? 19.789 -6.935 -21.004 1.00 93.62 117 ALA A O 1
ATOM 868 N N . GLU A 1 118 ? 21.376 -5.464 -21.606 1.00 94.81 118 GLU A N 1
ATOM 869 C CA . GLU A 1 118 ? 21.290 -4.673 -20.375 1.00 94.81 118 GLU A CA 1
ATOM 870 C C . GLU A 1 118 ? 19.922 -3.988 -20.239 1.00 94.81 118 GLU A C 1
ATOM 872 O O . GLU A 1 118 ? 19.307 -4.059 -19.176 1.00 94.81 118 GLU A O 1
ATOM 877 N N . LEU A 1 119 ? 19.378 -3.407 -21.316 1.00 96.19 119 LEU A N 1
ATOM 878 C CA . LEU A 1 119 ? 18.027 -2.831 -21.313 1.00 96.19 119 LEU A CA 1
ATOM 879 C C . LEU A 1 119 ? 16.950 -3.887 -21.038 1.00 96.19 119 LEU A C 1
ATOM 881 O O . LEU A 1 119 ? 15.983 -3.608 -20.328 1.00 96.19 119 LEU A O 1
ATOM 885 N N . ALA A 1 120 ? 17.090 -5.095 -21.589 1.00 96.56 120 ALA A N 1
ATOM 886 C CA . ALA A 1 120 ? 16.170 -6.193 -21.307 1.00 96.56 120 ALA A CA 1
ATOM 887 C C . ALA A 1 120 ? 16.225 -6.604 -19.827 1.00 96.56 120 ALA A C 1
ATOM 889 O O . ALA A 1 120 ? 15.177 -6.729 -19.191 1.00 96.56 120 ALA A O 1
ATOM 890 N N . SER A 1 121 ?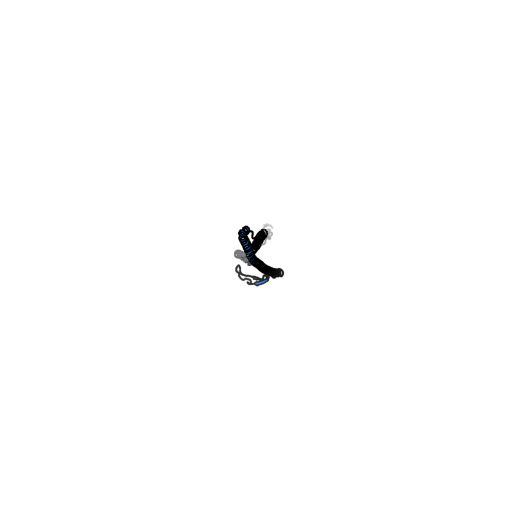 17.431 -6.716 -19.262 1.00 96.81 121 SER A N 1
ATOM 891 C CA . SER A 1 121 ? 17.651 -6.982 -17.835 1.00 96.81 121 SER A CA 1
ATOM 892 C C . SER A 1 121 ? 17.081 -5.873 -16.940 1.00 96.81 121 SER A C 1
ATOM 894 O O . SER A 1 121 ? 16.419 -6.151 -15.940 1.00 96.81 121 SER A O 1
ATOM 896 N N . GLN A 1 122 ? 17.280 -4.600 -17.296 1.00 97.00 122 GLN A N 1
ATOM 897 C CA . GLN A 1 122 ? 16.696 -3.464 -16.572 1.00 97.00 122 GLN A CA 1
ATOM 898 C C . GLN A 1 122 ? 15.169 -3.489 -16.607 1.00 97.00 122 GLN A C 1
ATOM 900 O O . GLN A 1 122 ? 14.538 -3.347 -15.562 1.00 97.00 122 GLN A O 1
ATOM 905 N N . ARG A 1 123 ? 14.569 -3.747 -17.774 1.00 97.50 123 ARG A N 1
ATOM 906 C CA . ARG A 1 123 ? 13.111 -3.863 -17.905 1.00 97.50 123 ARG A CA 1
ATOM 907 C C . ARG A 1 123 ? 12.558 -4.994 -17.040 1.00 97.50 123 ARG A C 1
ATOM 909 O O . ARG A 1 123 ? 11.541 -4.810 -16.380 1.00 97.50 123 ARG A O 1
ATOM 916 N N . GLN A 1 124 ? 13.227 -6.144 -17.024 1.00 97.50 124 GLN A N 1
ATOM 917 C CA . GLN A 1 124 ? 12.803 -7.284 -16.214 1.00 97.50 124 GLN A CA 1
ATOM 918 C C . GLN A 1 124 ? 12.936 -7.006 -14.709 1.00 97.50 124 GLN A C 1
ATOM 920 O O . GLN A 1 124 ? 12.042 -7.368 -13.942 1.00 97.50 124 GLN A O 1
ATOM 925 N N . ARG A 1 125 ? 14.001 -6.311 -14.283 1.00 97.19 125 ARG A N 1
ATOM 926 C CA . ARG A 1 125 ? 14.149 -5.837 -12.896 1.00 97.19 125 ARG A CA 1
ATOM 927 C C . ARG A 1 125 ? 13.025 -4.880 -12.50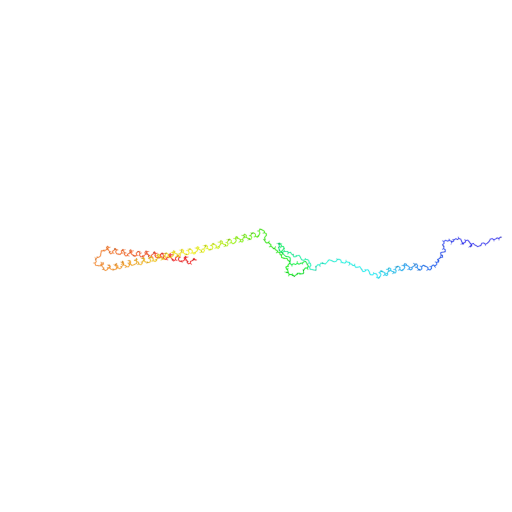8 1.00 97.19 125 ARG A C 1
ATOM 929 O O . ARG A 1 125 ? 12.360 -5.129 -11.514 1.00 97.19 125 ARG A O 1
ATOM 936 N N . GLN A 1 126 ? 12.731 -3.879 -13.338 1.00 96.94 126 GLN A N 1
ATOM 937 C CA . GLN A 1 126 ? 11.631 -2.938 -13.093 1.00 96.94 126 GLN A CA 1
ATOM 938 C C . GLN A 1 126 ? 10.263 -3.626 -13.029 1.00 96.94 126 GLN A C 1
ATOM 940 O O . GLN A 1 126 ? 9.453 -3.297 -12.171 1.00 96.94 126 GLN A O 1
ATOM 945 N N . GLN A 1 127 ? 9.996 -4.599 -13.905 1.00 97.31 127 GLN A N 1
ATOM 946 C CA . GLN A 1 127 ? 8.759 -5.385 -13.839 1.00 97.31 127 GLN A CA 1
ATOM 947 C C . GLN A 1 127 ? 8.664 -6.174 -12.531 1.00 97.31 127 GLN A C 1
ATOM 949 O O . GLN A 1 127 ? 7.617 -6.171 -11.892 1.00 97.31 127 GLN A O 1
ATOM 954 N N . THR A 1 128 ? 9.768 -6.788 -12.103 1.00 97.50 128 THR A N 1
ATOM 955 C CA . THR A 1 128 ? 9.819 -7.522 -10.832 1.00 97.50 128 THR A CA 1
ATOM 956 C C . THR A 1 128 ? 9.600 -6.583 -9.643 1.00 97.50 128 THR A C 1
ATOM 958 O O . THR A 1 128 ? 8.812 -6.902 -8.760 1.00 97.50 128 THR A O 1
ATOM 961 N N . GLU A 1 129 ? 10.223 -5.403 -9.640 1.00 97.25 129 GLU A N 1
ATOM 962 C CA . GLU A 1 129 ? 10.028 -4.383 -8.601 1.00 97.25 129 GLU A CA 1
ATOM 963 C C . GLU A 1 129 ? 8.574 -3.890 -8.540 1.00 97.25 129 GLU A C 1
ATOM 965 O O . GLU A 1 129 ? 8.016 -3.754 -7.451 1.00 97.25 129 GLU A O 1
ATOM 970 N N . LEU A 1 130 ? 7.924 -3.669 -9.689 1.00 97.44 130 LEU A N 1
ATOM 971 C CA . LEU A 1 130 ? 6.504 -3.300 -9.746 1.00 97.44 130 LEU A CA 1
ATOM 972 C C . LEU A 1 130 ? 5.600 -4.420 -9.210 1.00 97.44 130 LEU A C 1
ATOM 974 O O . LEU A 1 130 ? 4.661 -4.155 -8.451 1.00 97.44 130 LEU A O 1
ATOM 978 N N . ASP A 1 131 ? 5.893 -5.672 -9.559 1.00 97.25 131 ASP A N 1
ATOM 979 C CA . ASP A 1 131 ? 5.168 -6.834 -9.047 1.00 97.25 131 ASP A CA 1
ATOM 980 C C . ASP A 1 131 ? 5.353 -6.985 -7.529 1.00 97.25 131 ASP A C 1
ATOM 982 O O . ASP A 1 131 ? 4.393 -7.256 -6.803 1.00 97.25 131 ASP A O 1
ATOM 986 N N . GLU A 1 132 ? 6.562 -6.775 -7.014 1.00 97.00 132 GLU A N 1
ATOM 987 C CA . GLU A 1 132 ? 6.835 -6.801 -5.577 1.00 97.00 132 GLU A CA 1
ATOM 988 C C . GLU A 1 132 ? 6.127 -5.667 -4.836 1.00 97.00 132 GLU A C 1
ATOM 990 O O . GLU A 1 132 ? 5.502 -5.920 -3.799 1.00 97.00 132 GLU A O 1
ATOM 995 N N . LEU A 1 133 ? 6.156 -4.452 -5.388 1.00 96.75 133 LEU A N 1
ATOM 996 C CA . LEU A 1 133 ? 5.471 -3.293 -4.827 1.00 96.75 133 LEU A CA 1
ATOM 997 C C . LEU A 1 133 ? 3.959 -3.528 -4.773 1.00 96.75 133 LEU A C 1
ATOM 999 O O . LEU A 1 133 ? 3.356 -3.353 -3.716 1.00 96.75 133 LEU A O 1
ATOM 1003 N N . SER A 1 134 ? 3.355 -4.020 -5.859 1.00 95.81 134 SER A N 1
ATOM 1004 C CA . SER A 1 134 ? 1.918 -4.326 -5.888 1.00 95.81 134 SER A CA 1
ATOM 1005 C C . SER A 1 134 ? 1.532 -5.384 -4.847 1.00 95.81 134 SER A C 1
ATOM 1007 O O . SER A 1 134 ? 0.577 -5.202 -4.087 1.00 95.81 134 SER A O 1
ATOM 1009 N N . ARG A 1 135 ? 2.322 -6.459 -4.721 1.00 96.31 135 ARG A N 1
ATOM 1010 C CA . ARG A 1 135 ? 2.127 -7.492 -3.690 1.00 96.31 135 ARG A CA 1
ATOM 1011 C C . ARG A 1 135 ? 2.332 -6.953 -2.279 1.00 96.31 135 ARG A C 1
ATOM 1013 O O . ARG A 1 135 ? 1.722 -7.474 -1.345 1.00 96.31 135 ARG A O 1
ATOM 1020 N N . SER A 1 136 ? 3.228 -5.988 -2.093 1.00 95.88 136 SER A N 1
ATOM 1021 C CA . SER A 1 136 ? 3.450 -5.332 -0.803 1.00 95.88 136 SER A CA 1
ATOM 1022 C C . SER A 1 136 ? 2.241 -4.483 -0.414 1.00 95.88 136 SER A C 1
ATOM 1024 O O . SER A 1 136 ? 1.719 -4.653 0.686 1.00 95.88 136 SER A O 1
ATOM 1026 N N . THR A 1 137 ? 1.725 -3.666 -1.336 1.00 94.00 137 THR A N 1
ATOM 1027 C CA . THR A 1 137 ? 0.529 -2.838 -1.115 1.00 94.00 137 THR A CA 1
ATOM 1028 C C . THR A 1 137 ? -0.687 -3.689 -0.767 1.00 94.00 137 THR A C 1
ATOM 1030 O O . THR A 1 137 ? -1.355 -3.424 0.231 1.00 94.00 137 THR A O 1
ATOM 1033 N N . VAL A 1 138 ? -0.936 -4.772 -1.515 1.00 95.06 138 VAL A N 1
ATOM 1034 C CA . VAL A 1 138 ? -2.048 -5.693 -1.220 1.00 95.06 138 VAL A CA 1
ATOM 1035 C C . VAL A 1 138 ? -1.888 -6.330 0.164 1.00 95.06 138 VAL A C 1
ATOM 1037 O O . VAL A 1 138 ? -2.854 -6.392 0.923 1.00 95.06 138 VAL A O 1
ATOM 1040 N N . ARG A 1 139 ? -0.676 -6.767 0.537 1.00 95.69 139 ARG A N 1
ATOM 1041 C CA . ARG A 1 139 ? -0.410 -7.318 1.879 1.00 95.69 139 ARG A CA 1
ATOM 1042 C C . ARG A 1 139 ? -0.635 -6.285 2.983 1.00 95.69 139 ARG A C 1
ATOM 1044 O O . ARG A 1 139 ? -1.221 -6.620 4.009 1.00 95.69 139 ARG A O 1
ATOM 1051 N N . GLN A 1 140 ? -0.207 -5.043 2.775 1.00 93.75 140 GLN A N 1
ATOM 1052 C CA . GLN A 1 140 ? -0.410 -3.955 3.730 1.00 93.75 140 GLN A CA 1
ATOM 1053 C C . GLN A 1 140 ? -1.899 -3.629 3.901 1.00 93.75 140 GLN A C 1
ATOM 1055 O O . GLN A 1 140 ? -2.378 -3.544 5.032 1.00 93.75 140 GLN A O 1
ATOM 1060 N N . GLN A 1 141 ? -2.652 -3.534 2.801 1.00 94.56 141 GLN A N 1
ATOM 1061 C CA . GLN A 1 141 ? -4.105 -3.352 2.838 1.00 94.56 141 GLN A CA 1
ATOM 1062 C C . GLN A 1 141 ? -4.797 -4.503 3.581 1.00 94.56 141 GLN A C 1
ATOM 1064 O O . GLN A 1 141 ? -5.648 -4.258 4.435 1.00 94.56 141 GLN A O 1
ATOM 1069 N N . GLN A 1 142 ? -4.411 -5.755 3.316 1.00 96.00 142 GLN A N 1
ATOM 1070 C CA . GLN A 1 142 ? -4.954 -6.922 4.019 1.00 96.00 142 GLN A CA 1
ATOM 1071 C C . GLN A 1 142 ? -4.665 -6.879 5.524 1.00 96.00 142 GLN A C 1
ATOM 1073 O O . GLN A 1 142 ? -5.568 -7.128 6.323 1.00 96.00 142 GLN A O 1
ATOM 1078 N N . LEU A 1 143 ? -3.439 -6.528 5.923 1.00 95.69 143 LEU A N 1
ATOM 1079 C CA . LEU A 1 143 ? -3.062 -6.407 7.332 1.00 95.69 143 LEU A CA 1
ATOM 1080 C C . LEU A 1 143 ? -3.897 -5.335 8.047 1.00 95.69 143 LEU A C 1
ATOM 1082 O O . LEU A 1 143 ? -4.456 -5.596 9.113 1.00 95.69 143 LEU A O 1
ATOM 1086 N N . LEU A 1 144 ? -4.035 -4.153 7.442 1.00 93.31 144 LEU A N 1
ATOM 1087 C CA . LEU A 1 144 ? -4.862 -3.070 7.979 1.00 93.31 144 LEU A CA 1
ATOM 1088 C C . LEU A 1 144 ? -6.342 -3.478 8.062 1.00 93.31 144 LEU A C 1
ATOM 1090 O O . LEU A 1 144 ? -7.011 -3.229 9.064 1.00 93.31 144 LEU A O 1
ATOM 1094 N N . GLN A 1 145 ? -6.868 -4.176 7.054 1.00 95.19 145 GLN A N 1
ATOM 1095 C CA . GLN A 1 145 ? -8.238 -4.695 7.093 1.00 95.19 145 GLN A CA 1
ATOM 1096 C C . GLN A 1 145 ? -8.452 -5.702 8.232 1.00 95.19 145 GLN A C 1
ATOM 1098 O O . GLN A 1 145 ? -9.486 -5.637 8.904 1.00 95.19 145 GLN A O 1
ATOM 1103 N N . GLN A 1 146 ? -7.487 -6.594 8.474 1.00 96.25 146 GLN A N 1
ATOM 1104 C CA . GLN A 1 146 ? -7.525 -7.548 9.586 1.00 96.25 146 GLN A CA 1
ATOM 1105 C C . GLN A 1 146 ? -7.485 -6.836 10.943 1.00 96.25 146 GLN A C 1
ATOM 1107 O O . GLN A 1 146 ? -8.301 -7.145 11.813 1.00 96.25 146 GLN A O 1
ATOM 1112 N N . GLN A 1 147 ? -6.607 -5.842 11.111 1.00 95.44 147 GLN A N 1
ATOM 1113 C CA . GLN A 1 147 ? -6.547 -5.024 12.328 1.00 95.44 147 GLN A CA 1
ATOM 1114 C C . GLN A 1 147 ? -7.871 -4.297 12.581 1.00 95.44 147 GLN A C 1
ATOM 1116 O O . GLN A 1 147 ? -8.424 -4.382 13.678 1.00 95.44 147 GLN A O 1
ATOM 1121 N N . ARG A 1 148 ? -8.459 -3.682 11.547 1.00 95.06 148 ARG A N 1
ATOM 1122 C CA . ARG A 1 148 ? -9.785 -3.052 11.637 1.00 95.06 148 ARG A CA 1
ATOM 1123 C C . ARG A 1 148 ? -10.859 -4.038 12.086 1.00 95.06 148 ARG A C 1
ATOM 1125 O O . ARG A 1 148 ? -11.724 -3.691 12.886 1.00 95.06 148 ARG A O 1
ATOM 1132 N N . GLN A 1 149 ? -10.850 -5.253 11.541 1.00 96.19 149 GLN A N 1
ATOM 1133 C CA . GLN A 1 149 ? -11.829 -6.275 11.900 1.00 96.19 149 GLN A CA 1
ATOM 1134 C C . GLN A 1 149 ? -11.659 -6.735 13.353 1.00 96.19 149 GLN A C 1
ATOM 1136 O O . GLN A 1 149 ? -12.661 -6.903 14.047 1.00 96.19 149 GLN A O 1
ATOM 1141 N N . ALA A 1 150 ? -10.419 -6.876 13.826 1.00 96.56 150 ALA A N 1
ATOM 1142 C CA . ALA A 1 150 ? -10.123 -7.186 15.222 1.00 96.56 150 ALA A CA 1
ATOM 1143 C C . ALA A 1 150 ? -10.568 -6.058 16.173 1.00 96.56 150 ALA A C 1
ATOM 1145 O O . ALA A 1 150 ? -11.188 -6.329 17.197 1.00 96.56 150 ALA A O 1
ATOM 1146 N N . LEU A 1 151 ? -10.336 -4.790 15.822 1.00 95.44 151 LEU A N 1
ATOM 1147 C CA . LEU A 1 151 ? -10.832 -3.659 16.615 1.00 95.44 151 LEU A CA 1
ATOM 1148 C C . LEU A 1 151 ? -12.366 -3.602 16.631 1.00 95.44 151 LEU A C 1
ATOM 1150 O O . LEU A 1 151 ? -12.969 -3.356 17.672 1.00 95.44 151 LEU A O 1
ATOM 1154 N N . ARG A 1 152 ? -13.027 -3.898 15.505 1.00 95.75 152 ARG A N 1
ATOM 1155 C CA . ARG A 1 152 ? -14.497 -3.972 15.445 1.00 95.75 152 ARG A CA 1
ATOM 1156 C C . ARG A 1 152 ? -15.072 -5.079 16.326 1.00 95.75 152 ARG A C 1
ATOM 1158 O O . ARG A 1 152 ? -16.110 -4.865 16.946 1.00 95.75 152 ARG A O 1
ATOM 1165 N N . SER A 1 153 ? -14.427 -6.244 16.400 1.00 96.44 153 SER A N 1
ATOM 1166 C CA . SER A 1 153 ? -14.885 -7.309 17.300 1.00 96.44 153 SER A CA 1
ATOM 1167 C C . SER A 1 153 ? -14.675 -6.940 18.771 1.00 96.44 153 SER A C 1
ATOM 1169 O O . SER A 1 153 ? -15.552 -7.210 19.592 1.00 96.44 153 SER A O 1
ATOM 1171 N N . GLN A 1 154 ? -13.576 -6.252 19.103 1.00 96.06 154 GLN A N 1
ATOM 1172 C CA . GLN A 1 154 ? -13.360 -5.693 20.441 1.00 96.06 154 GLN A CA 1
ATOM 1173 C C . GLN A 1 154 ? -14.411 -4.634 20.799 1.00 96.06 154 GLN A C 1
ATOM 1175 O O . GLN A 1 154 ? -14.953 -4.669 21.903 1.00 96.06 154 GLN A O 1
ATOM 1180 N N . LEU A 1 155 ? -14.760 -3.744 19.863 1.00 96.19 155 LEU A N 1
ATOM 1181 C CA . LEU A 1 155 ? -15.820 -2.750 20.050 1.00 96.19 155 LEU A CA 1
ATOM 1182 C C . LEU A 1 155 ? -17.165 -3.427 20.354 1.00 96.19 155 LEU A C 1
ATOM 1184 O O . LEU A 1 155 ? -17.835 -3.045 21.308 1.00 96.19 155 LEU A O 1
ATOM 1188 N N . ALA A 1 156 ? -17.529 -4.471 19.603 1.00 95.56 156 ALA A N 1
ATOM 1189 C CA . ALA A 1 156 ? -18.769 -5.216 19.831 1.00 95.56 156 ALA A CA 1
ATOM 1190 C C . ALA A 1 156 ? -18.810 -5.874 21.226 1.00 95.56 156 ALA A C 1
ATOM 1192 O O . ALA A 1 156 ? -19.833 -5.834 21.916 1.00 95.56 156 ALA A O 1
ATOM 1193 N N . LEU A 1 157 ? -17.685 -6.436 21.685 1.00 96.06 157 LEU A N 1
ATOM 1194 C CA . LEU A 1 157 ? -17.572 -6.971 23.045 1.00 96.06 157 LEU A CA 1
ATOM 1195 C C . LEU A 1 157 ? -17.726 -5.862 24.096 1.00 96.06 157 LEU A C 1
ATOM 1197 O O . LEU A 1 157 ? -18.433 -6.035 25.096 1.00 96.06 157 LEU A O 1
ATOM 1201 N N . LEU A 1 158 ? -17.107 -4.707 23.866 1.00 96.06 158 LEU A N 1
ATOM 1202 C CA . LEU A 1 158 ? -17.194 -3.568 24.770 1.00 96.06 158 LEU A CA 1
ATOM 1203 C C . LEU A 1 158 ? -18.618 -2.996 24.835 1.00 96.06 158 LEU A C 1
ATOM 1205 O O . LEU A 1 158 ? -19.087 -2.654 25.919 1.00 96.06 158 LEU A O 1
ATOM 1209 N N . GLU A 1 159 ? -19.347 -2.968 23.718 1.00 94.44 159 GLU A N 1
ATOM 1210 C CA . GLU A 1 159 ? -20.761 -2.575 23.672 1.00 94.44 159 GLU A CA 1
ATOM 1211 C C . GLU A 1 159 ? -21.647 -3.517 24.491 1.00 94.44 159 GLU A C 1
ATOM 1213 O O . GLU A 1 159 ? -22.498 -3.051 25.255 1.00 94.44 159 GLU A O 1
ATOM 1218 N N . SER A 1 160 ? -21.404 -4.829 24.418 1.00 95.75 160 SER A N 1
ATOM 1219 C CA . SER A 1 160 ? -22.109 -5.792 25.274 1.00 95.75 160 SER A CA 1
ATOM 1220 C C . SER A 1 160 ? -21.814 -5.560 26.765 1.00 95.75 160 SER A C 1
ATOM 1222 O O . SER A 1 160 ? -22.724 -5.558 27.595 1.00 95.75 160 SER A O 1
ATOM 1224 N N . THR A 1 161 ? -20.557 -5.254 27.104 1.00 95.56 161 THR A N 1
ATOM 1225 C CA . THR A 1 161 ? -20.138 -4.944 28.480 1.00 95.56 161 THR A CA 1
ATOM 1226 C C . THR A 1 161 ? -20.787 -3.654 28.973 1.00 95.56 161 THR A C 1
ATOM 1228 O O . THR A 1 161 ? -21.288 -3.593 30.097 1.00 95.56 161 THR A O 1
ATOM 1231 N N . ARG A 1 162 ? -20.843 -2.629 28.120 1.00 95.31 162 ARG A N 1
ATOM 1232 C CA . ARG A 1 162 ? -21.508 -1.354 28.398 1.00 95.31 162 ARG A CA 1
ATOM 1233 C C . ARG A 1 162 ? -22.988 -1.552 28.708 1.00 95.31 162 ARG A C 1
ATOM 1235 O O . ARG A 1 162 ? -23.481 -0.955 29.663 1.00 95.31 162 ARG A O 1
ATOM 1242 N N . ALA A 1 163 ? -23.684 -2.395 27.941 1.00 95.56 163 ALA A N 1
ATOM 1243 C CA . ALA A 1 163 ? -25.089 -2.707 28.189 1.00 95.56 163 ALA A CA 1
ATOM 1244 C C . ALA A 1 163 ? -25.290 -3.335 29.579 1.00 95.56 163 ALA A C 1
ATOM 1246 O O . ALA A 1 163 ? -26.158 -2.890 30.330 1.00 95.56 163 ALA A O 1
ATOM 1247 N N . ILE A 1 164 ? -24.432 -4.287 29.963 1.00 96.12 164 ILE A N 1
ATOM 1248 C CA . ILE A 1 164 ? -24.469 -4.923 31.289 1.00 96.12 164 ILE A CA 1
ATOM 1249 C C . ILE A 1 164 ? -24.204 -3.898 32.402 1.00 96.12 164 ILE A C 1
ATOM 1251 O O . ILE A 1 164 ? -24.954 -3.837 33.377 1.00 96.12 164 ILE A O 1
ATOM 1255 N N . ARG A 1 165 ? -23.171 -3.056 32.265 1.00 95.56 165 ARG A N 1
ATOM 1256 C CA . ARG A 1 165 ? -22.854 -2.012 33.260 1.00 95.56 165 ARG A CA 1
ATOM 1257 C C . ARG A 1 165 ? -23.985 -1.002 33.412 1.00 95.56 165 ARG A C 1
ATOM 1259 O O . ARG A 1 165 ? -24.310 -0.605 34.528 1.00 95.56 165 ARG A O 1
ATOM 1266 N N . ARG A 1 166 ? -24.630 -0.634 32.306 1.00 95.88 166 ARG A N 1
ATOM 1267 C CA . ARG A 1 166 ? -25.778 0.272 32.325 1.00 95.88 166 ARG A CA 1
ATOM 1268 C C . ARG A 1 166 ? -26.982 -0.344 33.030 1.00 95.88 166 ARG A C 1
ATOM 1270 O O . ARG A 1 166 ? -27.585 0.323 33.862 1.00 95.88 166 ARG A O 1
ATOM 1277 N N . GLN A 1 167 ? -27.268 -1.622 32.787 1.00 96.31 167 GLN A N 1
ATOM 1278 C CA . GLN A 1 167 ? -28.305 -2.347 33.526 1.00 96.31 167 GLN A CA 1
ATOM 1279 C C . GLN A 1 167 ? -28.007 -2.420 35.032 1.00 96.31 167 GLN A C 1
ATOM 1281 O O . GLN A 1 167 ? -28.925 -2.273 35.839 1.00 96.31 167 GLN A O 1
ATOM 1286 N N . GLN A 1 168 ? -26.742 -2.612 35.425 1.00 94.94 168 GLN A N 1
ATOM 1287 C CA . GLN A 1 168 ? -26.333 -2.586 36.836 1.00 94.94 168 GLN A CA 1
ATOM 1288 C C . GLN A 1 168 ? -26.571 -1.210 37.470 1.00 94.94 168 GLN A C 1
ATOM 1290 O O . GLN A 1 168 ? -27.141 -1.132 38.557 1.00 94.94 168 GLN A O 1
ATOM 1295 N N . PHE A 1 169 ? -26.201 -0.133 36.774 1.00 96.06 169 PHE A N 1
ATOM 1296 C CA . PHE A 1 169 ? -26.451 1.235 37.227 1.00 96.06 169 PHE A CA 1
ATOM 1297 C C . PHE A 1 169 ? -27.952 1.543 37.357 1.00 96.06 169 PHE A C 1
ATOM 1299 O O . PHE A 1 169 ? -28.388 2.015 38.404 1.00 96.06 169 PHE A O 1
ATOM 1306 N N . GLU A 1 170 ? -28.762 1.205 36.350 1.00 95.75 170 GLU A N 1
ATOM 1307 C CA . GLU A 1 170 ? -30.223 1.378 36.388 1.00 95.75 170 GLU A CA 1
ATOM 1308 C C . GLU A 1 170 ? -30.882 0.527 37.490 1.00 95.75 170 GLU A C 1
ATOM 1310 O O . GLU A 1 170 ? -31.900 0.911 38.066 1.00 95.75 170 GLU A O 1
ATOM 1315 N N . GLY A 1 171 ? -30.322 -0.643 37.807 1.00 95.19 171 GLY A N 1
ATOM 1316 C CA . GLY A 1 171 ? -30.737 -1.452 38.955 1.00 95.19 171 GLY A CA 1
ATOM 1317 C C . GLY A 1 171 ? -30.428 -0.775 40.293 1.00 95.19 171 GLY A C 1
ATOM 1318 O O . GLY A 1 171 ? -31.310 -0.677 41.146 1.00 95.19 171 GLY A O 1
ATOM 1319 N N . ALA A 1 172 ? -29.205 -0.266 40.457 1.00 92.25 172 ALA A N 1
ATOM 1320 C CA . ALA A 1 172 ? -28.780 0.444 41.664 1.00 92.25 172 ALA A CA 1
ATOM 1321 C C . ALA A 1 172 ? -29.577 1.743 41.887 1.00 92.25 172 ALA A C 1
ATOM 1323 O O . ALA A 1 172 ? -29.982 2.026 43.013 1.00 92.25 172 ALA A O 1
ATOM 1324 N N . GLN A 1 173 ? -29.873 2.493 40.819 1.00 93.44 173 GLN A N 1
ATOM 1325 C CA . GLN A 1 173 ? -30.729 3.680 40.895 1.00 93.44 173 GLN A CA 1
ATOM 1326 C C . GLN A 1 173 ? -32.158 3.340 41.322 1.00 93.44 173 GLN A C 1
ATOM 1328 O O . GLN A 1 173 ? -32.675 3.964 42.245 1.00 93.44 173 GLN A O 1
ATOM 1333 N N . ARG A 1 174 ? -32.778 2.313 40.725 1.00 94.25 174 ARG A N 1
ATOM 1334 C CA . ARG A 1 174 ? -34.129 1.879 41.123 1.00 94.25 174 ARG A CA 1
ATOM 1335 C C . ARG A 1 174 ? -34.197 1.446 42.587 1.00 94.25 174 ARG A C 1
ATOM 1337 O O . ARG A 1 174 ? -35.189 1.714 43.256 1.00 94.25 174 ARG A O 1
ATOM 1344 N N . LEU A 1 175 ? -33.152 0.790 43.096 1.00 89.94 175 LEU A N 1
ATOM 1345 C CA . LEU A 1 175 ? -33.043 0.442 44.516 1.00 89.94 175 LEU A CA 1
ATOM 1346 C C . LEU A 1 175 ? -33.005 1.691 45.406 1.00 89.94 175 LEU A C 1
ATOM 1348 O O . LEU A 1 175 ? -33.710 1.735 46.411 1.00 89.94 175 LEU A O 1
ATOM 1352 N N . LEU A 1 176 ? -32.238 2.717 45.028 1.00 89.44 176 LEU A N 1
ATOM 1353 C CA . LEU A 1 176 ? -32.196 3.984 45.765 1.00 89.44 176 LEU A CA 1
ATOM 1354 C C . LEU A 1 176 ? -33.549 4.704 45.775 1.00 89.44 176 LEU A C 1
ATOM 1356 O O . LEU A 1 176 ? -33.993 5.134 46.841 1.00 89.44 176 LEU A O 1
ATOM 1360 N N . GLU A 1 177 ? -34.234 4.759 44.631 1.00 89.69 177 GLU A N 1
ATOM 1361 C CA . GLU A 1 177 ? -35.579 5.343 44.519 1.00 89.69 177 GLU A CA 1
ATOM 1362 C C . GLU A 1 177 ? -36.595 4.620 45.419 1.00 89.69 177 GLU A C 1
ATOM 1364 O O . GLU A 1 177 ? -37.444 5.254 46.044 1.00 89.69 177 GLU A O 1
ATOM 1369 N N . GLN A 1 178 ? -36.490 3.292 45.540 1.00 87.75 178 GLN A N 1
ATOM 1370 C CA . GLN A 1 178 ? -37.347 2.497 46.428 1.00 87.75 178 GLN A CA 1
ATOM 1371 C C . GLN A 1 178 ? -37.014 2.680 47.916 1.00 87.75 178 GLN A C 1
ATOM 1373 O O . GLN A 1 178 ? -37.896 2.540 48.764 1.00 87.75 178 GLN A O 1
ATOM 1378 N N . ILE A 1 179 ? -35.761 2.999 48.251 1.00 85.50 179 ILE A N 1
ATOM 1379 C CA . ILE A 1 179 ? -35.311 3.228 49.632 1.00 85.50 179 ILE A CA 1
ATOM 1380 C C . ILE A 1 179 ? -35.723 4.618 50.141 1.00 85.50 179 ILE A C 1
ATOM 1382 O O . ILE A 1 179 ? -35.960 4.786 51.339 1.00 85.50 179 ILE A O 1
ATOM 1386 N N . GLU A 1 180 ? -35.851 5.606 49.255 1.00 81.12 180 GLU A N 1
ATOM 1387 C CA . GLU A 1 180 ? -36.249 6.984 49.575 1.00 81.12 180 GLU A CA 1
ATOM 1388 C C . GLU A 1 180 ? -37.520 7.099 50.450 1.00 81.12 180 GLU A C 1
ATOM 1390 O O . GLU A 1 180 ? -37.446 7.745 51.499 1.00 81.12 180 GLU A O 1
ATOM 1395 N N . PRO A 1 181 ? -38.656 6.438 50.140 1.00 83.88 181 PRO A N 1
ATOM 1396 C CA . PRO A 1 181 ? -39.841 6.473 51.003 1.00 83.88 181 PRO A CA 1
ATOM 1397 C C . PRO A 1 181 ? -39.661 5.706 52.326 1.00 83.88 181 PRO A C 1
ATOM 1399 O O . PRO A 1 181 ? -40.249 6.077 53.342 1.00 83.88 181 PRO A O 1
ATOM 1402 N N . ILE A 1 182 ? -38.834 4.655 52.350 1.00 80.75 182 ILE A N 1
ATOM 1403 C CA . ILE A 1 182 ? -38.622 3.798 53.533 1.00 80.75 182 ILE A CA 1
ATOM 1404 C C . ILE A 1 182 ? -37.664 4.471 54.529 1.00 80.75 182 ILE A C 1
ATOM 1406 O O . ILE A 1 182 ? -37.779 4.259 55.739 1.00 80.75 182 ILE A O 1
ATOM 1410 N N . ARG A 1 183 ? -36.789 5.366 54.057 1.00 75.75 183 ARG A N 1
ATOM 1411 C CA . ARG A 1 183 ? -35.931 6.236 54.880 1.00 75.75 183 ARG A CA 1
ATOM 1412 C C . ARG A 1 183 ? -36.726 6.987 55.950 1.00 75.75 183 ARG A C 1
ATOM 1414 O O . ARG A 1 183 ? -36.292 7.052 57.097 1.00 75.75 183 ARG A O 1
ATOM 1421 N N . ALA A 1 184 ? -37.911 7.490 55.598 1.00 71.25 184 ALA A N 1
ATOM 1422 C CA . ALA A 1 184 ? -38.792 8.210 56.519 1.00 71.25 184 ALA A CA 1
ATOM 1423 C C . ALA A 1 184 ? -39.378 7.314 57.629 1.00 71.25 184 ALA A C 1
ATOM 1425 O O . ALA A 1 184 ? -39.733 7.810 58.695 1.00 71.25 184 ALA A O 1
ATOM 1426 N N . SER A 1 185 ? -39.451 5.998 57.405 1.00 76.00 185 SER A N 1
ATOM 1427 C CA . SER A 1 185 ? -39.975 5.023 58.373 1.00 76.00 185 SER A CA 1
ATOM 1428 C C . SER A 1 185 ? -38.935 4.516 59.388 1.00 76.00 185 SER A C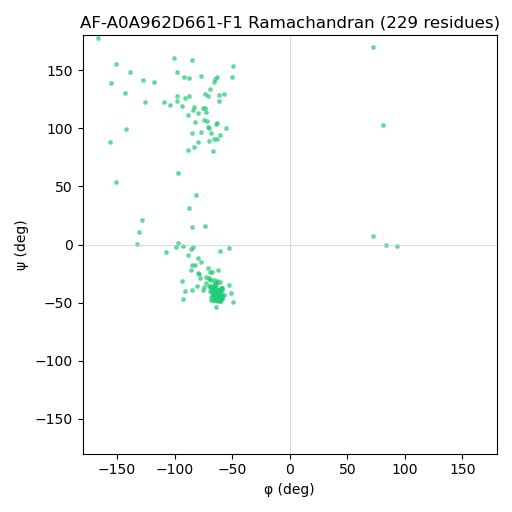 1
ATOM 1430 O O . SER A 1 185 ? -39.286 3.746 60.278 1.00 76.00 185 SER A O 1
ATOM 1432 N N . GLY A 1 186 ? -37.662 4.929 59.271 1.00 72.94 186 GLY A N 1
ATOM 1433 C CA . GLY A 1 186 ? -36.588 4.600 60.224 1.00 72.94 186 GLY A CA 1
ATOM 1434 C C . GLY A 1 186 ? -36.081 3.150 60.186 1.00 72.94 186 GLY A C 1
ATOM 1435 O O . GLY A 1 186 ? -35.287 2.759 61.035 1.00 72.94 186 GLY A O 1
ATOM 1436 N N . GLN A 1 187 ? -36.522 2.346 59.214 1.00 72.25 187 GLN A N 1
ATOM 1437 C CA . GLN A 1 187 ? -36.217 0.908 59.127 1.00 72.25 187 GLN A CA 1
ATOM 1438 C C . GLN A 1 187 ? -34.820 0.592 58.559 1.00 72.25 187 GLN A C 1
ATOM 1440 O O . GLN A 1 187 ? -34.366 -0.547 58.646 1.00 72.25 187 GLN A O 1
ATOM 1445 N N . LEU A 1 188 ? -34.129 1.583 57.987 1.00 77.75 188 LEU A N 1
ATOM 1446 C CA . LEU A 1 188 ? -32.784 1.452 57.420 1.00 77.75 188 LEU A CA 1
ATOM 1447 C C . LEU A 1 188 ? -31.801 2.353 58.167 1.00 77.75 188 LEU A C 1
ATOM 1449 O O . LEU A 1 188 ? -32.105 3.501 58.492 1.00 77.75 188 LEU A O 1
ATOM 1453 N N . THR A 1 189 ? -30.597 1.839 58.409 1.00 85.19 189 THR A N 1
ATOM 1454 C CA . THR A 1 189 ? -29.537 2.594 59.094 1.00 85.19 189 THR A CA 1
ATOM 1455 C C . THR A 1 189 ? -28.911 3.600 58.123 1.00 85.19 189 THR A C 1
ATOM 1457 O O . THR A 1 189 ? -28.717 3.275 56.952 1.00 85.19 189 THR A O 1
ATOM 1460 N N . ALA A 1 190 ? -28.504 4.786 58.592 1.00 84.38 190 ALA A N 1
ATOM 1461 C CA . ALA A 1 190 ? -27.817 5.787 57.758 1.00 84.38 190 ALA A CA 1
ATOM 1462 C C . ALA A 1 190 ? -26.591 5.215 57.013 1.00 84.38 190 ALA A C 1
ATOM 1464 O O . ALA A 1 190 ? -26.342 5.555 55.860 1.00 84.38 190 ALA A O 1
ATOM 1465 N N . LEU A 1 191 ? -25.876 4.273 57.642 1.00 87.50 191 LEU A N 1
ATOM 1466 C CA . LEU A 1 191 ? -24.768 3.542 57.025 1.00 87.50 191 LEU A CA 1
ATOM 1467 C C . LEU A 1 191 ? -25.204 2.722 55.797 1.00 87.50 191 LEU A C 1
ATOM 1469 O O . LEU A 1 191 ? -24.491 2.702 54.801 1.00 87.50 191 LEU A O 1
ATOM 1473 N N . GLN A 1 192 ? -26.365 2.062 55.849 1.00 87.62 192 GLN A N 1
ATOM 1474 C CA . GLN A 1 192 ? -26.879 1.255 54.735 1.00 87.62 192 GLN A CA 1
ATOM 1475 C C . GLN A 1 192 ? -27.278 2.145 53.555 1.00 87.62 192 GLN A C 1
ATOM 1477 O O . GLN A 1 192 ? -26.970 1.818 52.415 1.00 87.62 192 GLN A O 1
ATOM 1482 N N . ILE A 1 193 ? -27.909 3.293 53.823 1.00 86.31 193 ILE A N 1
ATOM 1483 C CA . ILE A 1 193 ? -28.265 4.271 52.782 1.00 86.31 193 ILE A CA 1
ATOM 1484 C C . ILE A 1 193 ? -27.003 4.762 52.074 1.00 86.31 193 ILE A C 1
ATOM 1486 O O . ILE A 1 193 ? -26.922 4.695 50.849 1.00 86.31 193 ILE A O 1
ATOM 1490 N N . HIS A 1 194 ? -25.985 5.153 52.845 1.00 89.81 194 HIS A N 1
ATOM 1491 C CA . HIS A 1 194 ? -24.717 5.589 52.277 1.00 89.81 194 HIS A CA 1
ATOM 1492 C C . HIS A 1 194 ? -24.047 4.479 51.444 1.00 89.81 194 HIS A C 1
ATOM 1494 O O . HIS A 1 194 ? -23.490 4.764 50.386 1.00 89.81 194 HIS A O 1
ATOM 1500 N N . GLN A 1 195 ? -24.119 3.209 51.862 1.00 91.06 195 GLN A N 1
ATOM 1501 C CA . GLN A 1 195 ? -23.594 2.086 51.072 1.00 91.06 195 GLN A CA 1
ATOM 1502 C C . GLN A 1 195 ? -24.282 1.960 49.705 1.00 91.06 195 GLN A C 1
ATOM 1504 O O . GLN A 1 195 ? -23.591 1.789 48.700 1.00 91.06 195 GLN A O 1
ATOM 1509 N N . TYR A 1 196 ? -25.612 2.082 49.644 1.00 89.50 196 TYR A N 1
ATOM 1510 C CA . TYR A 1 196 ? -26.343 2.040 48.372 1.00 89.50 196 TYR A CA 1
ATOM 1511 C C . TYR A 1 196 ? -26.018 3.237 47.470 1.00 89.50 196 TYR A C 1
ATOM 1513 O O . TYR A 1 196 ? -25.851 3.060 46.262 1.00 89.50 196 TYR A O 1
ATOM 1521 N N . GLU A 1 197 ? -25.880 4.437 48.039 1.00 90.88 197 GLU A N 1
ATOM 1522 C CA . GLU A 1 197 ? -25.494 5.640 47.288 1.00 90.88 197 GLU A CA 1
ATOM 1523 C C . GLU A 1 197 ? -24.096 5.496 46.682 1.00 90.88 197 GLU A C 1
ATOM 1525 O O . GLU A 1 197 ? -23.907 5.724 45.484 1.00 90.88 197 GLU A O 1
ATOM 1530 N N . THR A 1 198 ? -23.127 5.039 47.479 1.00 94.00 198 THR A N 1
ATOM 1531 C CA . THR A 1 198 ? -21.760 4.788 47.008 1.00 94.00 198 THR A CA 1
ATOM 1532 C C . THR A 1 198 ? -21.741 3.720 45.915 1.00 94.00 198 THR A C 1
ATOM 1534 O O . THR A 1 198 ? -21.084 3.913 44.895 1.00 94.00 198 THR A O 1
ATOM 1537 N N . ALA A 1 199 ? -22.510 2.637 46.068 1.00 92.12 199 ALA A N 1
ATOM 1538 C CA . ALA A 1 199 ? -22.604 1.585 45.057 1.00 92.12 199 ALA A CA 1
ATOM 1539 C C . ALA A 1 199 ? -23.188 2.096 43.725 1.00 92.12 199 ALA A C 1
ATOM 1541 O O . ALA A 1 199 ? -22.712 1.715 42.654 1.00 92.12 199 ALA A O 1
ATOM 1542 N N . ALA A 1 200 ? -24.188 2.984 43.763 1.00 93.06 200 ALA A N 1
ATOM 1543 C CA . ALA A 1 200 ? -24.745 3.590 42.552 1.00 93.06 200 ALA A CA 1
ATOM 1544 C C . ALA A 1 200 ? -23.757 4.553 41.872 1.00 93.06 200 ALA A C 1
ATOM 1546 O O . ALA A 1 200 ? -23.647 4.553 40.642 1.00 93.06 200 ALA A O 1
ATOM 1547 N N . LEU A 1 201 ? -23.017 5.347 42.652 1.00 95.12 201 LEU A N 1
ATOM 1548 C CA . LEU A 1 201 ? -21.962 6.222 42.132 1.00 95.12 201 LEU A CA 1
ATOM 1549 C C . LEU A 1 201 ? -20.818 5.419 41.501 1.00 95.12 201 LEU A C 1
ATOM 1551 O O . LEU A 1 201 ? -20.342 5.777 40.425 1.00 95.12 201 LEU A O 1
ATOM 1555 N N . GLU A 1 202 ? -20.419 4.308 42.119 1.00 95.75 202 GLU A N 1
ATOM 1556 C CA . GLU A 1 202 ? -19.403 3.410 41.570 1.00 95.75 202 GLU A CA 1
ATOM 1557 C C . GLU A 1 202 ? -19.882 2.741 40.273 1.00 95.75 202 GLU A C 1
ATOM 1559 O O . GLU A 1 202 ? -19.157 2.735 39.275 1.00 95.75 202 GLU A O 1
ATOM 1564 N N . ALA A 1 203 ? -21.131 2.263 40.233 1.00 94.00 203 ALA A N 1
ATOM 1565 C CA . ALA A 1 203 ? -21.730 1.724 39.013 1.00 94.00 203 ALA A CA 1
ATOM 1566 C C . ALA A 1 203 ? -21.765 2.768 37.881 1.00 94.00 203 ALA A C 1
ATOM 1568 O O . ALA A 1 203 ? -21.465 2.440 36.731 1.00 94.00 203 ALA A O 1
ATOM 1569 N N . LYS A 1 204 ? -22.061 4.037 38.199 1.00 95.38 204 LYS A N 1
ATOM 1570 C CA . LYS A 1 204 ? -22.006 5.143 37.233 1.00 95.38 204 LYS A CA 1
ATOM 1571 C C . LYS A 1 204 ? -20.591 5.373 36.704 1.00 95.38 204 LYS A C 1
ATOM 1573 O O . LYS A 1 204 ? -20.401 5.427 35.492 1.00 95.38 204 LYS A O 1
ATOM 1578 N N . ALA A 1 205 ? -19.602 5.451 37.594 1.00 96.38 205 ALA A N 1
ATOM 1579 C CA . ALA A 1 205 ? -18.206 5.645 37.210 1.00 96.38 205 ALA A CA 1
ATOM 1580 C C . ALA A 1 205 ? -17.707 4.524 36.280 1.00 96.38 205 ALA A C 1
ATOM 1582 O O . ALA A 1 205 ? -16.983 4.788 35.320 1.00 96.38 205 ALA A O 1
ATOM 1583 N N . GLN A 1 206 ? -18.142 3.278 36.507 1.00 94.88 206 GLN A N 1
ATOM 1584 C CA . GLN A 1 206 ? -17.832 2.157 35.615 1.00 94.88 206 GLN A CA 1
ATOM 1585 C C . GLN A 1 206 ? -18.476 2.305 34.227 1.00 94.88 206 GLN A C 1
ATOM 1587 O O . GLN A 1 206 ? -17.833 1.979 33.228 1.00 94.88 206 GLN A O 1
ATOM 1592 N N . VAL A 1 207 ? -19.718 2.799 34.138 1.00 96.06 207 VAL A N 1
ATOM 1593 C CA . VAL A 1 207 ? -20.370 3.092 32.846 1.00 96.06 207 VAL A CA 1
ATOM 1594 C C . VAL A 1 207 ? -19.606 4.178 32.090 1.00 96.06 207 VAL A C 1
ATOM 1596 O O . VAL A 1 207 ? -19.321 3.999 30.904 1.00 96.06 207 VAL A O 1
ATOM 1599 N N . ASP A 1 208 ? -19.235 5.261 32.770 1.00 95.69 208 ASP A N 1
ATOM 1600 C CA . ASP A 1 208 ? -18.507 6.383 32.168 1.00 95.69 208 ASP A CA 1
ATOM 1601 C C . ASP A 1 208 ? -17.109 5.955 31.684 1.00 95.69 208 ASP A C 1
ATOM 1603 O O . ASP A 1 208 ? -16.675 6.337 30.596 1.00 95.69 208 ASP A O 1
ATOM 1607 N N . LEU A 1 209 ? -16.425 5.084 32.430 1.00 96.44 209 LEU A N 1
ATOM 1608 C CA . LEU A 1 209 ? -15.130 4.532 32.023 1.00 96.44 209 LEU A CA 1
ATOM 1609 C C . LEU A 1 209 ? -15.242 3.676 30.754 1.00 96.44 209 LEU A C 1
ATOM 1611 O O . LEU A 1 209 ? -14.458 3.850 29.819 1.00 96.44 209 LEU A O 1
ATOM 1615 N N . VAL A 1 210 ? -16.234 2.783 30.687 1.00 95.44 210 VAL A N 1
ATOM 1616 C CA . VAL A 1 210 ? -16.479 1.965 29.486 1.00 95.44 210 VAL A CA 1
ATOM 1617 C C . VAL A 1 210 ? -16.892 2.844 28.300 1.00 95.44 210 VAL A C 1
ATOM 1619 O O . VAL A 1 210 ? -16.511 2.567 27.163 1.00 95.44 210 VAL A O 1
ATOM 1622 N N . GLN A 1 211 ? -17.626 3.932 28.549 1.00 94.69 211 GLN A N 1
ATOM 1623 C CA . GLN A 1 211 ? -17.983 4.911 27.523 1.00 94.69 211 GLN A CA 1
ATOM 1624 C C . GLN A 1 211 ? -16.743 5.579 26.919 1.00 94.69 211 GLN A C 1
ATOM 1626 O O . GLN A 1 211 ? -16.648 5.680 25.698 1.00 94.69 211 GLN A O 1
ATOM 1631 N N . LEU A 1 212 ? -15.787 6.009 27.746 1.00 95.94 212 LEU A N 1
ATOM 1632 C CA . LEU A 1 212 ? -14.532 6.594 27.264 1.00 95.94 212 LEU A CA 1
ATOM 1633 C C . LEU A 1 212 ? -13.717 5.590 26.443 1.00 95.94 212 LEU A C 1
ATOM 1635 O O . LEU A 1 212 ? -13.210 5.933 25.377 1.00 95.94 212 LEU A O 1
ATOM 1639 N N . GLN A 1 213 ? -13.636 4.338 26.900 1.00 95.06 213 GLN A N 1
ATOM 1640 C CA . GLN A 1 213 ? -12.964 3.274 26.149 1.00 95.06 213 GLN A CA 1
ATOM 1641 C C . GLN A 1 213 ? -13.621 3.034 24.784 1.00 95.06 213 GLN A C 1
ATOM 1643 O O . GLN A 1 213 ? -12.914 2.878 23.792 1.00 95.06 213 GLN A O 1
ATOM 1648 N N . HIS A 1 214 ? -14.956 3.052 24.716 1.00 94.81 214 HIS A N 1
ATOM 1649 C CA . HIS A 1 214 ? -15.699 2.901 23.461 1.00 94.81 214 HIS A CA 1
ATOM 1650 C C . HIS A 1 214 ? -15.403 4.038 22.489 1.00 94.81 214 HIS A C 1
ATOM 1652 O O . HIS A 1 214 ? -15.094 3.775 21.328 1.00 94.81 214 HIS A O 1
ATOM 1658 N N . LEU A 1 215 ? -15.413 5.283 22.974 1.00 94.50 215 LEU A N 1
ATOM 1659 C CA . L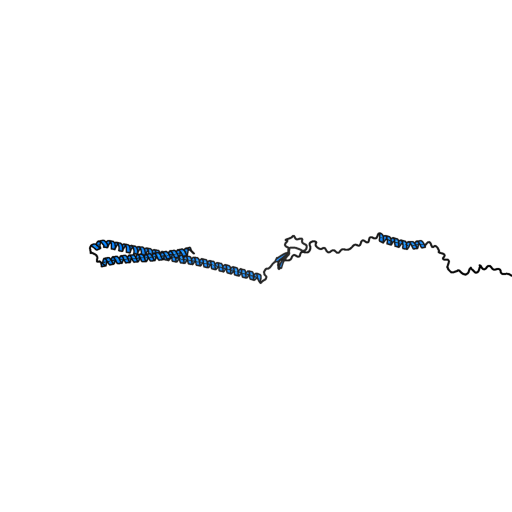EU A 1 215 ? -15.088 6.451 22.157 1.00 94.50 215 LEU A CA 1
ATOM 1660 C C . LEU A 1 215 ? -13.666 6.361 21.592 1.00 94.50 215 LEU A C 1
ATOM 1662 O O . LEU A 1 215 ? -13.492 6.537 20.387 1.00 94.50 215 LEU A O 1
ATOM 1666 N N . ASN A 1 216 ? -12.680 6.001 22.418 1.00 95.44 216 ASN A N 1
ATOM 1667 C CA . ASN A 1 216 ? -11.292 5.850 21.975 1.00 95.44 216 ASN A CA 1
ATOM 1668 C C . ASN A 1 216 ? -11.147 4.769 20.894 1.00 95.44 216 ASN A C 1
ATOM 1670 O O . ASN A 1 216 ? -10.563 5.032 19.846 1.00 95.44 216 ASN A O 1
ATOM 1674 N N . LEU A 1 217 ? -11.735 3.585 21.101 1.00 94.50 217 LEU A N 1
ATOM 1675 C CA . LEU A 1 217 ? -11.680 2.500 20.115 1.00 94.50 217 LEU A CA 1
ATOM 1676 C C . LEU A 1 217 ? -12.412 2.869 18.815 1.00 94.50 217 LEU A C 1
ATOM 1678 O O . LEU A 1 217 ? -11.984 2.503 17.723 1.00 94.50 217 LEU A O 1
ATOM 1682 N N . SER A 1 218 ? -13.527 3.597 18.921 1.00 94.44 218 SER A N 1
ATOM 1683 C CA . SER A 1 218 ? -14.287 4.053 17.755 1.00 94.44 218 SER A CA 1
ATOM 1684 C C . SER A 1 218 ? -13.507 5.072 16.919 1.00 94.44 218 SER A C 1
ATOM 1686 O O . SER A 1 218 ? -13.537 4.990 15.691 1.00 94.44 218 SER A O 1
ATOM 1688 N N . ALA A 1 219 ? -12.765 5.973 17.573 1.00 95.25 219 ALA A N 1
ATOM 1689 C CA . ALA A 1 219 ? -11.879 6.923 16.913 1.00 95.25 219 ALA A CA 1
ATOM 1690 C C . ALA A 1 219 ? -10.709 6.201 16.229 1.00 95.25 219 ALA A C 1
ATOM 1692 O O . ALA A 1 219 ? -10.443 6.455 15.061 1.00 95.25 219 ALA A O 1
ATOM 1693 N N . GLU A 1 220 ? -10.094 5.219 16.894 1.00 94.81 220 GLU A N 1
ATOM 1694 C CA . GLU A 1 220 ? -9.009 4.417 16.313 1.00 94.81 220 GLU A CA 1
ATOM 1695 C C . GLU A 1 220 ? -9.464 3.638 15.063 1.00 94.81 220 GLU A C 1
ATOM 1697 O O . GLU A 1 220 ? -8.765 3.600 14.050 1.00 94.81 220 GLU A O 1
ATOM 1702 N N . ILE A 1 221 ? -10.680 3.073 15.077 1.00 94.44 221 ILE A N 1
ATOM 1703 C CA . ILE A 1 221 ? -11.275 2.433 13.890 1.00 94.44 221 ILE A CA 1
ATOM 1704 C C . ILE A 1 221 ? -11.518 3.452 12.769 1.00 94.44 221 ILE A C 1
ATOM 1706 O O . ILE A 1 221 ? -11.337 3.108 11.596 1.00 94.44 221 ILE A O 1
ATOM 1710 N N . ALA A 1 222 ? -11.961 4.667 13.105 1.00 94.31 222 ALA A N 1
ATOM 1711 C CA . ALA A 1 222 ? -12.197 5.727 12.131 1.00 94.31 222 ALA A CA 1
ATOM 1712 C C . ALA A 1 222 ? -10.882 6.165 11.466 1.00 94.31 222 ALA A C 1
ATOM 1714 O O . ALA A 1 222 ? -10.812 6.171 10.236 1.00 94.31 222 ALA A O 1
ATOM 1715 N N . ASP A 1 223 ? -9.828 6.395 12.248 1.00 94.00 223 ASP A N 1
ATOM 1716 C CA . ASP A 1 223 ? -8.496 6.754 11.749 1.00 94.00 223 ASP A CA 1
ATOM 1717 C C . ASP A 1 223 ? -7.921 5.657 10.848 1.00 94.00 223 ASP A C 1
ATOM 1719 O O . ASP A 1 223 ? -7.472 5.926 9.732 1.00 94.00 223 ASP A O 1
ATOM 1723 N N . LEU A 1 224 ? -8.017 4.392 11.269 1.00 93.12 224 LEU A N 1
ATOM 1724 C CA . LEU A 1 224 ? -7.546 3.267 10.461 1.00 93.12 224 LEU A CA 1
ATOM 1725 C C . LEU A 1 224 ? -8.368 3.099 9.171 1.00 93.12 224 LEU A C 1
ATOM 1727 O O . LEU A 1 224 ? -7.855 2.652 8.144 1.00 93.12 224 LEU A O 1
ATOM 1731 N N . SER A 1 225 ? -9.654 3.460 9.203 1.00 91.44 225 SER A N 1
ATOM 1732 C CA . SER A 1 225 ? -10.503 3.458 8.010 1.00 91.44 225 SER A CA 1
ATOM 1733 C C . SER A 1 225 ? -10.177 4.593 7.040 1.00 91.44 225 SER A C 1
ATOM 1735 O O . SER A 1 225 ? -10.268 4.372 5.835 1.00 91.44 225 SER A O 1
ATOM 1737 N N . ALA A 1 226 ? -9.749 5.755 7.544 1.00 92.56 226 ALA A N 1
ATOM 1738 C CA . ALA A 1 226 ? -9.261 6.857 6.723 1.00 92.56 226 ALA A CA 1
ATOM 1739 C C . ALA A 1 226 ? -7.928 6.488 6.052 1.00 92.56 226 ALA A C 1
ATOM 1741 O O . ALA A 1 226 ? -7.808 6.623 4.839 1.00 92.56 226 ALA A O 1
ATOM 1742 N N . GLN A 1 227 ? -6.987 5.891 6.795 1.00 89.81 227 GLN A N 1
ATOM 1743 C CA . GLN A 1 227 ? -5.722 5.389 6.233 1.00 89.81 227 GLN A CA 1
ATOM 1744 C C . GLN A 1 227 ? -5.942 4.341 5.132 1.00 89.81 227 GLN A C 1
ATOM 1746 O O . GLN A 1 227 ? -5.236 4.327 4.130 1.00 89.81 227 GLN A O 1
ATOM 1751 N N . LEU A 1 228 ? -6.945 3.469 5.289 1.00 89.56 228 LEU A N 1
ATOM 1752 C CA . LEU A 1 228 ? -7.331 2.504 4.255 1.00 89.56 228 LEU A CA 1
ATOM 1753 C C . LEU A 1 228 ? -7.980 3.145 3.019 1.00 89.56 228 LEU A C 1
ATOM 1755 O O . LEU A 1 228 ? -7.989 2.505 1.974 1.00 89.56 228 LEU A O 1
ATOM 1759 N N . ALA A 1 229 ? -8.566 4.337 3.143 1.00 88.81 229 ALA A N 1
ATOM 1760 C CA . ALA A 1 229 ? -9.182 5.058 2.029 1.00 88.81 229 ALA A CA 1
ATOM 1761 C C . ALA A 1 229 ? -8.172 5.910 1.240 1.00 88.81 229 ALA A C 1
ATOM 1763 O O . ALA A 1 229 ? -8.434 6.237 0.085 1.00 88.81 229 ALA A O 1
ATOM 1764 N N . GLU A 1 230 ? -7.043 6.273 1.856 1.00 87.12 230 GLU A N 1
ATOM 1765 C CA . GLU A 1 230 ? -5.948 7.013 1.213 1.00 87.12 230 GLU A CA 1
ATOM 1766 C C . GLU A 1 230 ? -4.988 6.120 0.404 1.00 87.12 230 GLU A C 1
ATOM 1768 O O . GLU A 1 230 ? -4.244 6.639 -0.429 1.00 87.12 230 GLU A O 1
ATOM 1773 N N . LEU A 1 231 ? -5.007 4.801 0.638 1.00 73.44 231 LEU A N 1
ATOM 1774 C CA . LEU A 1 231 ? -4.215 3.786 -0.077 1.00 73.44 231 LEU A CA 1
ATOM 1775 C C . LEU A 1 231 ? -4.911 3.281 -1.345 1.00 73.44 231 LEU A C 1
ATOM 1777 O O . LEU A 1 231 ? -4.214 3.172 -2.377 1.00 73.44 231 LEU A O 1
#

Sequence (231 aa):
MDSLFRPQVGAAREQDWMGSVRLLRHRLGWWLALLPAGTVLVLAGLLLFGEYTRAAHMRGQLLPSGGLVRVAAPASGSVSRVAVDEGQQVEAGAVLIELSIERDSGSVGRTADAVAAELASQRQRQQTELDELSRSTVRQQQLLQQQRQALRSQLALLESTRAIRRQQFEGAQRLLEQIEPIRASGQLTALQIHQYETAALEAKAQVDLVQLQHLNLSAEIADLSAQLAEL

Radius of gyration: 78.24 Å; Cα contacts (8 Å, |Δi|>4): 80; chains: 1; bounding box: 150×67×227 Å

pLDDT: mean 80.85, std 16.19, range [35.53, 97.5]

Solvent-accessible surface area (backbone atoms only — not comparable to full-atom values): 14223 Å² total; per-residue (Å²): 136,83,89,82,87,76,85,74,77,71,71,83,76,79,80,93,80,76,80,87,78,76,75,75,84,57,84,61,59,63,63,64,54,48,55,64,53,50,53,52,52,53,52,51,48,48,66,77,69,53,78,80,81,79,82,76,85,78,86,77,78,91,69,66,92,84,63,90,81,85,86,74,76,95,65,88,58,48,80,71,42,75,68,66,62,94,90,62,91,79,63,94,88,61,74,53,64,44,64,44,64,72,63,68,49,78,70,58,38,56,46,52,52,52,51,52,51,49,52,51,52,51,52,52,50,53,51,51,52,51,53,50,49,53,56,47,52,54,50,51,52,51,51,53,52,51,52,47,51,52,51,51,53,52,49,54,53,49,52,54,49,43,53,53,35,44,52,51,24,56,49,39,48,54,52,50,63,63,43,58,71,45,55,79,71,64,80,61,55,73,69,57,55,50,51,51,53,51,52,29,52,51,31,45,53,53,35,54,51,48,50,52,52,50,52,53,53,52,49,53,49,49,53,54,50,51,57,63,70,75,106

Nearest PDB structures (foldseek):
  4tko-assembly1_B  TM=7.259E-01  e=4.132E-02  Aquifex aeolicus VF5
  5c22-assembly3_C  TM=7.648E-01  e=4.136E-01  Escherichia coli